Protein AF-A0AAP3E606-F1 (afdb_monomer_lite)

pLDDT: mean 85.24, std 17.4, range [31.27, 97.62]

Sequence (236 aa):
MCGGEGSRLEATVEKPLFEIGGRPMIDRVLNALATDTLETVYAAVSPNAPETRSHLERMVAETSDSSAHRCERPVIPDSPDTPGSPDLPDSLEIVDTPGSGYVTDLQSVLERPGVSTPLLTVTADLPLLESPVIERIVDRYRAVAAGNTVKNDSSGGPSVTVCVPTSVKRRLGFSVETVAHDQPHLAATGANVVGSEHRTMTHTSYDPRLASNVNRRTDARATERLRSALGVDGCE

InterPro domains:
  IPR025877 MobA-like NTP transferase [PF12804] (2-167)
  IPR029044 Nucleotide-diphospho-sugar transferases [G3DSA:3.90.550.10] (1-228)
  IPR029044 Nucleotide-diphospho-sugar transferases [SSF53448] (1-145)

Radius of gyration: 18.28 Å; chains: 1; bounding box: 57×35×43 Å

Foldseek 3Di:
DQAALLVAAVDPARQQQDDFPPGGLLLLVQLQVQDPVDDAAEAEHEPSHVVVVVVVVVLVVVVVVVVVDPPPDDDDPDDPDPPPRRPGHPHYHYDYAHNPDDVRRVVVVCPDPPDDPQDKFAYSQLSLRHNVVVVVQVVVQVVQLVVPPPPDDDSKGAKEFEWEFPVLLVVLQHDQDAADPVGNRIGGLRIITHMPDPHYDYDYDHDSSSSQGDSYPRSSVSSNVVCVVVCVPDPD

Structure (mmCIF, N/CA/C/O backbone):
data_AF-A0AAP3E606-F1
#
_entry.id   AF-A0AAP3E606-F1
#
loop_
_atom_site.group_PDB
_atom_site.id
_atom_site.type_symbol
_atom_site.label_atom_id
_atom_site.label_alt_id
_atom_site.label_comp_id
_atom_site.label_asym_id
_atom_site.label_entity_id
_atom_site.label_seq_id
_atom_site.pdbx_PDB_ins_code
_atom_site.Cartn_x
_atom_site.Cartn_y
_atom_site.Cartn_z
_atom_site.occupancy
_atom_site.B_iso_or_equiv
_atom_site.auth_seq_id
_atom_site.auth_comp_id
_atom_site.auth_asym_id
_atom_site.auth_atom_id
_atom_site.pdbx_PDB_model_num
ATOM 1 N N . MET A 1 1 ? 0.325 3.267 4.507 1.00 91.88 1 MET A N 1
ATOM 2 C CA . MET A 1 1 ? 0.582 4.722 4.377 1.00 91.88 1 MET A CA 1
ATOM 3 C C . MET A 1 1 ? -0.510 5.365 3.536 1.00 91.88 1 MET A C 1
ATOM 5 O O . MET A 1 1 ? -0.599 5.068 2.344 1.00 91.88 1 MET A O 1
ATOM 9 N N . CYS A 1 2 ? -1.333 6.222 4.140 1.00 90.50 2 CYS A N 1
ATOM 10 C CA . CYS A 1 2 ? -2.470 6.879 3.486 1.00 90.50 2 CYS A CA 1
ATOM 11 C C . CYS A 1 2 ? -2.527 8.407 3.700 1.00 90.50 2 CYS A C 1
ATOM 13 O O . CYS A 1 2 ? -3.486 9.030 3.278 1.00 90.50 2 CYS A O 1
ATOM 15 N N . GLY A 1 3 ? -1.499 9.032 4.286 1.00 79.62 3 GLY A N 1
ATOM 16 C CA . GLY A 1 3 ? -1.459 10.477 4.570 1.00 79.62 3 GLY A CA 1
ATOM 17 C C . GLY A 1 3 ? -0.802 11.381 3.512 1.00 79.62 3 GLY A C 1
ATOM 18 O O . GLY A 1 3 ? -0.272 12.428 3.869 1.00 79.62 3 GLY A O 1
ATOM 19 N N . GLY A 1 4 ? -0.725 10.985 2.239 1.00 80.56 4 GLY A N 1
ATOM 20 C CA . GLY A 1 4 ? -0.058 11.794 1.204 1.00 80.56 4 GLY A CA 1
ATOM 21 C C . GLY A 1 4 ? -0.992 12.800 0.517 1.00 80.56 4 GLY A C 1
ATOM 22 O O . GLY A 1 4 ? -2.129 12.454 0.226 1.00 80.56 4 GLY A O 1
ATOM 23 N N . GLU A 1 5 ? -0.489 13.989 0.155 1.00 73.69 5 GLU A N 1
ATOM 24 C CA . GLU A 1 5 ? -1.283 15.071 -0.475 1.00 73.69 5 GLU A CA 1
ATOM 25 C C . GLU A 1 5 ? -1.925 14.695 -1.824 1.00 73.69 5 GLU A C 1
ATOM 27 O O . GLU A 1 5 ? -2.961 15.230 -2.203 1.00 73.69 5 GLU A O 1
ATOM 32 N N . GLY A 1 6 ? -1.303 13.801 -2.602 1.00 75.56 6 GLY A N 1
ATOM 33 C CA . GLY A 1 6 ? -1.914 13.254 -3.821 1.00 75.56 6 GLY A CA 1
ATOM 34 C C . GLY A 1 6 ? -2.241 14.256 -4.943 1.00 75.56 6 GLY A C 1
ATOM 35 O O . GLY A 1 6 ? -2.986 13.912 -5.860 1.00 75.56 6 GLY A O 1
ATOM 36 N N . SER A 1 7 ? -1.653 15.456 -4.922 1.00 74.12 7 SER A N 1
ATOM 37 C CA . SER A 1 7 ? -2.012 16.610 -5.770 1.00 74.12 7 SER A CA 1
ATOM 38 C C . SER A 1 7 ? -2.018 16.369 -7.290 1.00 74.12 7 SER A C 1
ATOM 40 O O . SER A 1 7 ? -2.700 17.071 -8.031 1.00 74.12 7 SER A O 1
ATOM 42 N N . ARG A 1 8 ? -1.302 15.350 -7.779 1.00 80.56 8 ARG A N 1
ATOM 43 C CA . ARG A 1 8 ? -1.153 15.028 -9.215 1.00 80.56 8 ARG A CA 1
ATOM 44 C C . ARG A 1 8 ? -2.365 14.332 -9.845 1.00 80.56 8 ARG A C 1
ATOM 46 O O . ARG A 1 8 ? -2.416 14.206 -11.068 1.00 80.56 8 ARG A O 1
ATOM 53 N N . LEU A 1 9 ? -3.311 13.852 -9.037 1.00 81.81 9 LEU A N 1
ATOM 54 C CA . LEU A 1 9 ? -4.500 13.154 -9.530 1.00 81.81 9 LEU A CA 1
ATOM 55 C C . LEU A 1 9 ? -5.578 14.120 -10.052 1.00 81.81 9 LEU A C 1
ATOM 57 O O . LEU A 1 9 ? -6.466 13.692 -10.796 1.00 81.81 9 LEU A O 1
ATOM 61 N N . GLU A 1 10 ? -5.485 15.408 -9.691 1.00 83.12 10 GLU A N 1
ATOM 62 C CA . GLU A 1 10 ? -6.454 16.454 -10.056 1.00 83.12 10 GLU A CA 1
ATOM 63 C C . GLU A 1 10 ? -7.898 15.994 -9.768 1.00 83.12 10 GLU A C 1
ATOM 65 O O . GLU A 1 10 ? -8.795 16.035 -10.617 1.00 83.12 10 GLU A O 1
ATOM 70 N N . ALA A 1 11 ? -8.101 15.431 -8.577 1.00 82.88 11 ALA A N 1
ATOM 71 C CA . ALA A 1 11 ? -9.398 15.010 -8.066 1.00 82.88 11 ALA A CA 1
ATOM 72 C C . ALA A 1 11 ? -9.888 16.003 -7.007 1.00 82.88 11 ALA A C 1
ATOM 74 O O . ALA A 1 11 ? -9.091 16.687 -6.372 1.00 82.88 11 ALA A O 1
ATOM 75 N N . THR A 1 12 ? -11.206 16.079 -6.832 1.00 87.56 12 THR A N 1
ATOM 76 C CA . THR A 1 12 ? -11.848 16.889 -5.783 1.00 87.56 12 THR A CA 1
ATOM 77 C C . THR A 1 12 ? -11.854 16.196 -4.423 1.00 87.56 12 THR A C 1
ATOM 79 O O . THR A 1 12 ? -12.284 16.800 -3.452 1.00 87.56 12 THR A O 1
ATOM 82 N N . VAL A 1 13 ? -11.425 14.934 -4.381 1.00 91.31 13 VAL A N 1
ATOM 83 C CA . VAL A 1 13 ? -11.309 14.103 -3.181 1.00 91.31 13 VAL A CA 1
ATOM 84 C C . VAL A 1 13 ? -9.845 13.771 -2.941 1.00 91.31 13 VAL A C 1
ATOM 86 O O . VAL A 1 13 ? -9.040 13.750 -3.880 1.00 91.31 13 VAL A O 1
ATOM 89 N N . GLU A 1 14 ? -9.512 13.460 -1.695 1.00 94.31 14 GLU A N 1
ATOM 90 C CA . GLU A 1 14 ? -8.192 12.950 -1.341 1.00 94.31 14 GLU A CA 1
ATOM 91 C C . GLU A 1 14 ? -7.857 11.673 -2.121 1.00 94.31 14 GLU A C 1
ATOM 93 O O . GLU A 1 14 ? -8.706 10.815 -2.370 1.00 94.31 14 GLU A O 1
ATOM 98 N N . LYS A 1 15 ? -6.585 11.521 -2.503 1.00 93.88 15 LYS A N 1
ATOM 99 C CA . LYS A 1 15 ? -6.130 10.412 -3.352 1.00 93.88 15 LYS A CA 1
ATOM 100 C C . LYS A 1 15 ? -6.527 9.019 -2.826 1.00 93.88 15 LYS A C 1
ATOM 102 O O . LYS A 1 15 ? -7.000 8.239 -3.647 1.00 93.88 15 LYS A O 1
ATOM 107 N N . PRO A 1 16 ? -6.377 8.672 -1.530 1.00 95.00 16 PRO A N 1
ATOM 108 C CA . PRO A 1 16 ? -6.811 7.366 -1.018 1.00 95.00 16 PRO A CA 1
ATOM 109 C C . PRO A 1 16 ? -8.313 7.096 -1.201 1.00 95.00 16 PRO A C 1
ATOM 111 O O . PRO A 1 16 ? -8.709 5.942 -1.355 1.00 95.00 16 PRO A O 1
ATOM 114 N N . LEU A 1 17 ? -9.131 8.154 -1.219 1.00 96.19 17 LEU A N 1
ATOM 115 C CA . LEU A 1 17 ? -10.582 8.093 -1.390 1.00 96.19 17 LEU A CA 1
ATOM 116 C C . LEU A 1 17 ? -11.030 8.121 -2.853 1.00 96.19 17 LEU A C 1
ATOM 118 O O . LEU A 1 17 ? -12.212 7.947 -3.134 1.00 96.19 17 LEU A O 1
ATOM 122 N N . PHE A 1 18 ? -10.110 8.324 -3.800 1.00 96.00 18 PHE A N 1
ATOM 123 C CA . PHE A 1 18 ? -10.447 8.244 -5.215 1.00 96.00 18 PHE A CA 1
ATOM 124 C C . PHE A 1 18 ? -10.957 6.842 -5.557 1.00 96.00 18 PHE A C 1
ATOM 126 O O . PHE A 1 18 ? -10.391 5.838 -5.126 1.00 96.00 18 PHE A O 1
ATOM 133 N N . GLU A 1 19 ? -12.021 6.765 -6.346 1.00 95.38 19 GLU A N 1
ATOM 134 C CA . GLU A 1 19 ? -12.658 5.491 -6.644 1.00 95.38 19 GLU A CA 1
ATOM 135 C C . GLU A 1 19 ? -12.093 4.840 -7.904 1.00 95.38 19 GLU A C 1
ATOM 137 O O . GLU A 1 19 ? -11.857 5.483 -8.929 1.00 95.38 19 GLU A O 1
ATOM 142 N N . ILE A 1 20 ? -11.929 3.526 -7.825 1.00 94.75 20 ILE A N 1
ATOM 143 C CA . ILE A 1 20 ? -11.684 2.632 -8.956 1.00 94.75 20 ILE A CA 1
ATOM 144 C C . ILE A 1 20 ? -12.759 1.559 -8.866 1.00 94.75 20 ILE A C 1
ATOM 146 O O . ILE A 1 20 ? -12.941 1.006 -7.790 1.00 94.75 20 ILE A O 1
ATOM 150 N N . GLY A 1 21 ? -13.504 1.270 -9.928 1.00 91.62 21 GLY A N 1
ATOM 151 C CA . GLY A 1 21 ? -14.625 0.328 -9.886 1.00 91.62 21 GLY A CA 1
ATOM 152 C C . GLY A 1 21 ? -15.633 0.664 -8.780 1.00 91.62 21 GLY A C 1
ATOM 153 O O . GLY A 1 21 ? -16.000 -0.216 -8.007 1.00 91.62 21 GLY A O 1
ATOM 154 N N . GLY A 1 22 ? -15.965 1.949 -8.611 1.00 92.44 22 GLY A N 1
ATOM 155 C CA . GLY A 1 22 ? -16.989 2.424 -7.668 1.00 92.44 22 GLY A CA 1
ATOM 156 C C . GLY A 1 22 ? -16.695 2.223 -6.177 1.00 92.44 22 GLY A C 1
ATOM 157 O O . GLY A 1 22 ? -17.612 2.300 -5.371 1.00 92.44 22 GLY A O 1
ATOM 158 N N . ARG A 1 23 ? -15.447 1.935 -5.784 1.00 93.12 23 ARG A N 1
ATOM 159 C CA . ARG A 1 23 ? -15.062 1.898 -4.358 1.00 93.12 23 ARG A CA 1
ATOM 160 C C . ARG A 1 23 ? -13.729 2.638 -4.140 1.00 93.12 23 ARG A C 1
ATOM 162 O O . ARG A 1 23 ? -12.896 2.616 -5.057 1.00 93.12 23 ARG A O 1
ATOM 169 N N . PRO A 1 24 ? -13.505 3.273 -2.978 1.00 96.06 24 PRO A N 1
ATOM 170 C CA . PRO A 1 24 ? -12.241 3.927 -2.645 1.00 96.06 24 PRO A CA 1
ATOM 171 C C . PRO A 1 24 ? -11.015 3.015 -2.808 1.00 96.06 24 PRO A C 1
ATOM 173 O O . PRO A 1 24 ? -11.090 1.798 -2.608 1.00 96.06 24 PRO A O 1
ATOM 176 N N . MET A 1 25 ? -9.862 3.586 -3.172 1.00 96.31 25 MET A N 1
ATOM 177 C CA . MET A 1 25 ? -8.616 2.811 -3.260 1.00 96.31 25 MET A CA 1
ATOM 178 C C . MET A 1 25 ? -8.179 2.270 -1.898 1.00 96.31 25 MET A C 1
ATOM 180 O O . MET A 1 25 ? -7.730 1.126 -1.827 1.00 96.31 25 MET A O 1
ATOM 184 N N . ILE A 1 26 ? -8.332 3.060 -0.828 1.00 96.25 26 ILE A N 1
ATOM 185 C CA . ILE A 1 26 ? -7.971 2.636 0.529 1.00 96.25 26 ILE A CA 1
ATOM 186 C C . ILE A 1 26 ? -8.755 1.393 0.962 1.00 96.25 26 ILE A C 1
ATOM 188 O O . ILE A 1 26 ? -8.142 0.454 1.456 1.00 96.25 26 ILE A O 1
ATOM 192 N N . ASP A 1 27 ? -10.052 1.321 0.669 1.00 95.88 27 ASP A N 1
ATOM 193 C CA . ASP A 1 27 ? -10.900 0.164 0.981 1.00 95.88 27 ASP A CA 1
ATOM 194 C C . ASP A 1 27 ? -10.399 -1.103 0.291 1.00 95.88 27 ASP A C 1
ATOM 196 O O . ASP A 1 27 ? -10.364 -2.175 0.886 1.00 95.88 27 ASP A O 1
ATOM 200 N N . ARG A 1 28 ? -9.962 -0.993 -0.970 1.00 95.12 28 ARG A N 1
ATOM 201 C CA . ARG A 1 28 ? -9.388 -2.138 -1.695 1.00 95.12 28 ARG A CA 1
ATOM 202 C C . ARG A 1 28 ? -8.071 -2.593 -1.098 1.00 95.12 28 ARG A C 1
ATOM 204 O O . ARG A 1 28 ? -7.835 -3.791 -0.991 1.00 95.12 28 ARG A O 1
ATOM 211 N N . VAL A 1 29 ? -7.224 -1.644 -0.707 1.00 96.75 29 VAL A N 1
ATOM 212 C CA . VAL A 1 29 ? -5.958 -1.961 -0.047 1.00 96.75 29 VAL A CA 1
ATOM 213 C C . VAL A 1 29 ? -6.213 -2.615 1.311 1.00 96.75 29 VAL A C 1
ATOM 215 O O . VAL A 1 29 ? -5.542 -3.590 1.623 1.00 96.75 29 VAL A O 1
ATOM 218 N N . LEU A 1 30 ? -7.193 -2.147 2.089 1.00 96.12 30 LEU A N 1
ATOM 219 C CA . LEU A 1 30 ? -7.567 -2.772 3.361 1.00 96.12 30 LEU A CA 1
ATOM 220 C C . LEU A 1 30 ? -8.083 -4.201 3.168 1.00 96.12 30 LEU A C 1
ATOM 222 O O . LEU A 1 30 ? -7.606 -5.087 3.868 1.00 96.12 30 LEU A O 1
ATOM 226 N N . ASN A 1 31 ? -8.926 -4.450 2.160 1.00 94.38 31 ASN A N 1
ATOM 227 C CA . ASN A 1 31 ? -9.360 -5.811 1.815 1.00 94.38 31 ASN A CA 1
ATOM 228 C C . ASN A 1 31 ? -8.188 -6.736 1.502 1.00 94.38 31 ASN A C 1
ATOM 230 O O . ASN A 1 31 ? -8.156 -7.880 1.938 1.00 94.38 31 ASN A O 1
ATOM 234 N N . ALA A 1 32 ? -7.198 -6.244 0.757 1.00 95.06 32 ALA A N 1
ATOM 235 C CA . ALA A 1 32 ? -6.008 -7.025 0.441 1.00 95.06 32 ALA A CA 1
ATOM 236 C C . ALA A 1 32 ? -5.146 -7.340 1.674 1.00 95.06 32 ALA A C 1
ATOM 238 O O . ALA A 1 32 ? -4.344 -8.271 1.642 1.00 95.06 32 ALA A O 1
ATOM 239 N N . LEU A 1 33 ? -5.268 -6.535 2.731 1.00 96.00 33 LEU A N 1
ATOM 240 C CA . LEU A 1 33 ? -4.567 -6.710 4.000 1.00 96.00 33 LEU A CA 1
ATOM 241 C C . LEU A 1 33 ? -5.372 -7.548 5.005 1.00 96.00 33 LEU A C 1
ATOM 243 O O . LEU A 1 33 ? -4.811 -7.941 6.025 1.00 96.00 33 LEU A O 1
ATOM 247 N N . ALA A 1 34 ? -6.640 -7.863 4.724 1.00 93.44 34 ALA A N 1
ATOM 248 C CA . ALA A 1 34 ? -7.443 -8.804 5.499 1.00 93.44 34 ALA A CA 1
ATOM 249 C C . ALA A 1 34 ? -7.020 -10.250 5.175 1.00 93.44 34 ALA A C 1
ATOM 251 O O . ALA A 1 34 ? -7.643 -10.962 4.390 1.00 93.44 34 ALA A O 1
ATOM 252 N N . THR A 1 35 ? -5.879 -10.657 5.727 1.00 91.12 35 THR A N 1
ATOM 253 C CA . THR A 1 35 ? -5.310 -12.008 5.620 1.00 91.12 35 THR A CA 1
ATOM 254 C C . THR A 1 35 ? -4.794 -12.443 6.985 1.00 91.12 35 THR A C 1
ATOM 256 O O . THR A 1 35 ? -4.205 -11.641 7.708 1.00 91.12 35 THR A O 1
ATOM 259 N N . ASP A 1 36 ? -4.911 -13.736 7.285 1.00 89.50 36 ASP A N 1
ATOM 260 C CA . ASP A 1 36 ? -4.416 -14.360 8.524 1.00 89.50 36 ASP A CA 1
ATOM 261 C C . ASP A 1 36 ? -2.885 -14.260 8.689 1.00 89.50 36 ASP A C 1
ATOM 263 O O . ASP A 1 36 ? -2.319 -14.611 9.724 1.00 89.50 36 ASP A O 1
ATOM 267 N N . THR A 1 37 ? -2.179 -13.825 7.642 1.00 90.56 37 THR A N 1
ATOM 268 C CA . THR A 1 37 ? -0.722 -13.652 7.659 1.00 90.56 37 THR A CA 1
ATOM 269 C C . THR A 1 37 ? -0.283 -12.376 8.387 1.00 90.56 37 THR A C 1
ATOM 271 O O . THR A 1 37 ? 0.887 -12.274 8.768 1.00 90.56 37 THR A O 1
ATOM 274 N N . LEU A 1 38 ? -1.177 -11.397 8.550 1.00 92.88 38 LEU A N 1
ATOM 275 C CA . LEU A 1 38 ? -0.881 -10.112 9.181 1.00 92.88 38 LEU A CA 1
ATOM 276 C C . LEU A 1 38 ? -1.516 -10.042 10.573 1.00 92.88 38 LEU A C 1
ATOM 278 O O . LEU A 1 38 ? -2.672 -10.398 10.748 1.00 92.88 38 LEU A O 1
ATOM 282 N N . GLU A 1 39 ? -0.755 -9.559 11.556 1.00 91.44 39 GLU A N 1
ATOM 283 C CA . GLU A 1 39 ? -1.217 -9.472 12.949 1.00 91.44 39 GLU A CA 1
ATOM 284 C C . GLU A 1 39 ? -2.024 -8.192 13.204 1.00 91.44 39 GLU A C 1
ATOM 286 O O . GLU A 1 39 ? -3.193 -8.245 13.574 1.00 91.44 39 GLU A O 1
ATOM 291 N N . THR A 1 40 ? -1.402 -7.032 12.972 1.00 94.31 40 THR A N 1
ATOM 292 C CA . THR A 1 40 ? -2.021 -5.712 13.146 1.00 94.31 40 THR A CA 1
ATOM 293 C C . THR A 1 40 ? -1.740 -4.848 11.927 1.00 94.31 40 THR A C 1
ATOM 295 O O . THR A 1 40 ? -0.598 -4.732 11.474 1.00 94.31 40 THR A O 1
ATOM 298 N N . VAL A 1 41 ? -2.782 -4.201 11.407 1.00 96.44 41 VAL A N 1
ATOM 299 C CA . VAL A 1 41 ? -2.684 -3.241 10.309 1.00 96.44 41 VAL A CA 1
ATOM 300 C C . VAL A 1 41 ? -2.744 -1.825 10.865 1.00 96.44 41 VAL A C 1
ATOM 302 O O . VAL A 1 41 ? -3.717 -1.427 11.497 1.00 96.44 41 VAL A O 1
ATOM 305 N N . TYR A 1 42 ? -1.713 -1.032 10.571 1.00 96.88 42 TYR A N 1
ATOM 306 C CA . TYR A 1 42 ? -1.645 0.376 10.957 1.00 96.88 42 TYR A CA 1
ATOM 307 C C . TYR A 1 42 ? -1.975 1.288 9.768 1.00 96.88 42 TYR A C 1
ATOM 309 O O . TYR A 1 42 ? -1.195 1.422 8.815 1.00 96.88 42 TYR A O 1
ATOM 317 N N . ALA A 1 43 ? -3.120 1.967 9.826 1.00 96.94 43 ALA A N 1
ATOM 318 C CA . ALA A 1 43 ? -3.501 2.998 8.870 1.00 96.94 43 ALA A CA 1
ATOM 319 C C . ALA A 1 43 ? -2.861 4.344 9.251 1.00 96.94 43 ALA A C 1
ATOM 321 O O . ALA A 1 43 ? -3.400 5.125 10.032 1.00 96.94 43 ALA A O 1
ATOM 322 N N . ALA A 1 44 ? -1.677 4.598 8.692 1.00 96.56 44 ALA A N 1
ATOM 323 C CA . ALA A 1 44 ? -0.917 5.830 8.896 1.00 96.56 44 ALA A CA 1
ATOM 324 C C . ALA A 1 44 ? -1.494 7.020 8.103 1.00 96.56 44 ALA A C 1
ATOM 326 O O . ALA A 1 44 ? -1.258 7.133 6.889 1.00 96.56 44 ALA A O 1
ATOM 327 N N . VAL A 1 45 ? -2.232 7.888 8.798 1.00 96.69 45 VAL A N 1
ATOM 328 C CA . VAL A 1 45 ? -2.853 9.127 8.297 1.00 96.69 45 VAL A CA 1
ATOM 329 C C . VAL A 1 45 ? -2.041 10.356 8.710 1.00 96.69 45 VAL A C 1
ATOM 331 O O . VAL A 1 45 ? -1.259 10.303 9.651 1.00 96.69 45 VAL A O 1
ATOM 334 N N . SER A 1 46 ? -2.237 11.479 8.021 1.00 95.19 46 SER A N 1
ATOM 335 C CA . SER A 1 46 ? -1.560 12.742 8.335 1.00 95.19 46 SER A CA 1
ATOM 336 C C . SER A 1 46 ? -2.527 13.928 8.215 1.00 95.19 46 SER A C 1
ATOM 338 O O . SER A 1 46 ? -3.608 13.770 7.637 1.00 95.19 46 SER A O 1
ATOM 340 N N . PRO A 1 47 ? -2.141 15.136 8.674 1.00 93.69 47 PRO A N 1
ATOM 341 C CA . PRO A 1 47 ? -2.925 16.357 8.470 1.00 93.69 47 PRO A CA 1
ATOM 342 C C . PRO A 1 47 ? -3.220 16.696 7.001 1.00 93.69 47 PRO A C 1
ATOM 344 O O . PRO A 1 47 ? -4.106 17.503 6.737 1.00 93.69 47 PRO A O 1
ATOM 347 N N . ASN A 1 48 ? -2.504 16.086 6.050 1.00 91.62 48 ASN A N 1
ATOM 348 C CA . ASN A 1 48 ? -2.720 16.279 4.616 1.00 91.62 48 ASN A CA 1
ATOM 349 C C . ASN A 1 48 ? -3.889 15.448 4.060 1.00 91.62 48 ASN A C 1
ATOM 351 O O . ASN A 1 48 ? -4.241 15.626 2.896 1.00 91.62 48 ASN A O 1
ATOM 355 N N . ALA A 1 49 ? -4.441 14.518 4.850 1.00 91.50 49 ALA A N 1
ATOM 356 C CA . ALA A 1 49 ? -5.533 13.633 4.444 1.00 91.50 49 ALA A CA 1
ATOM 357 C C . ALA A 1 49 ? -6.621 13.469 5.541 1.00 91.50 49 ALA A C 1
ATOM 359 O O . ALA A 1 49 ? -6.854 12.350 6.025 1.00 91.50 49 ALA A O 1
ATOM 360 N N . PRO A 1 50 ? -7.245 14.568 6.020 1.00 94.44 50 PRO A N 1
ATOM 361 C CA . PRO A 1 50 ? -8.274 14.519 7.061 1.00 94.44 50 PRO A CA 1
ATOM 362 C C . PRO A 1 50 ? -9.534 13.729 6.671 1.00 94.44 50 PRO A C 1
ATOM 364 O O . PRO A 1 50 ? -10.103 13.051 7.526 1.00 94.44 50 PRO A O 1
ATOM 367 N N . GLU A 1 51 ? -9.974 13.767 5.411 1.00 96.00 51 GLU A N 1
ATOM 368 C CA . GLU A 1 51 ? -11.162 13.025 4.965 1.00 96.00 51 GLU A CA 1
ATOM 369 C C . GLU A 1 51 ? -10.904 11.516 4.994 1.00 96.00 51 GLU A C 1
ATOM 371 O O . GLU A 1 51 ? -11.777 10.741 5.390 1.00 96.00 51 GLU A O 1
ATOM 376 N N . THR A 1 52 ? -9.687 11.091 4.642 1.00 95.88 52 THR A N 1
ATOM 377 C CA . THR A 1 52 ? -9.247 9.695 4.730 1.00 95.88 52 THR A CA 1
ATOM 378 C C . THR A 1 52 ? -9.286 9.210 6.176 1.00 95.88 52 THR A C 1
ATOM 380 O O . THR A 1 52 ? -9.765 8.107 6.436 1.00 95.88 52 THR A O 1
ATOM 383 N N . ARG A 1 53 ? -8.855 10.038 7.138 1.00 96.44 53 ARG A N 1
ATOM 384 C CA . ARG A 1 53 ? -9.002 9.737 8.571 1.00 96.44 53 ARG A CA 1
ATOM 385 C C . ARG A 1 53 ? -10.468 9.539 8.947 1.00 96.44 53 ARG A C 1
ATOM 387 O O . ARG A 1 53 ? -10.809 8.492 9.491 1.00 96.44 53 ARG A O 1
ATOM 394 N N . SER A 1 54 ? -11.332 10.508 8.642 1.00 96.69 54 SER A N 1
ATOM 395 C CA . SER A 1 54 ? -12.754 10.416 8.991 1.00 96.69 54 SER A CA 1
ATOM 396 C C . SER A 1 54 ? -13.437 9.223 8.321 1.00 96.69 54 SER A C 1
ATOM 398 O O . SER A 1 54 ? -14.350 8.629 8.891 1.00 96.69 54 SER A O 1
ATOM 400 N N . HIS A 1 55 ? -13.001 8.846 7.118 1.00 95.88 55 HIS A N 1
ATOM 401 C CA . HIS A 1 55 ? -13.472 7.644 6.448 1.00 95.88 55 HIS A CA 1
ATOM 402 C C . HIS A 1 55 ? -13.113 6.379 7.240 1.00 95.88 55 HIS A C 1
ATOM 404 O O . HIS A 1 55 ? -14.009 5.607 7.569 1.00 95.88 55 HIS A O 1
ATOM 410 N N . LEU A 1 56 ? -11.840 6.210 7.608 1.00 95.69 56 LEU A N 1
ATOM 411 C CA . LEU A 1 56 ? -11.365 5.060 8.385 1.00 95.69 56 LEU A CA 1
ATOM 412 C C . LEU A 1 56 ? -12.039 4.965 9.763 1.00 95.69 56 LEU A C 1
ATOM 414 O O . LEU A 1 56 ? -12.441 3.881 10.179 1.00 95.69 56 LEU A O 1
ATOM 418 N N . GLU A 1 57 ? -12.210 6.092 10.459 1.00 95.31 57 GLU A N 1
ATOM 419 C CA . GLU A 1 57 ? -12.870 6.142 11.772 1.00 95.31 57 GLU A CA 1
ATOM 420 C C . GLU A 1 57 ? -14.321 5.643 11.700 1.00 95.31 57 GLU A C 1
ATOM 422 O O . GLU A 1 57 ? -14.754 4.877 12.564 1.00 95.31 57 GLU A O 1
ATOM 427 N N . ARG A 1 58 ? -15.062 6.006 10.642 1.00 93.62 58 ARG A N 1
ATOM 428 C CA . ARG A 1 58 ? -16.419 5.483 10.417 1.00 93.62 58 ARG A CA 1
ATOM 429 C C . ARG A 1 58 ? -16.422 3.976 10.171 1.00 93.62 58 ARG A C 1
ATOM 431 O O . ARG A 1 58 ? -17.237 3.285 10.771 1.00 93.62 58 ARG A O 1
ATOM 438 N N . MET A 1 59 ? -15.505 3.459 9.350 1.00 90.12 59 MET A N 1
ATOM 439 C CA . MET A 1 59 ? -15.423 2.017 9.064 1.00 90.12 59 MET A CA 1
ATOM 440 C C . MET A 1 59 ? -15.180 1.187 10.334 1.00 90.12 59 MET A C 1
ATOM 442 O O . MET A 1 59 ? -15.816 0.152 10.545 1.00 90.12 59 MET A O 1
ATOM 446 N N . VAL A 1 60 ? -14.275 1.653 11.202 1.00 89.88 60 VAL A N 1
ATOM 447 C CA . VAL A 1 60 ? -13.960 0.985 12.475 1.00 89.88 60 VAL A CA 1
ATOM 448 C C . VAL A 1 60 ? -15.164 1.014 13.425 1.00 89.88 60 VAL A C 1
ATOM 450 O O . VAL A 1 60 ? -15.472 0.005 14.066 1.00 89.88 60 VAL A O 1
ATOM 453 N N . ALA A 1 61 ? -15.888 2.137 13.483 1.00 87.81 61 ALA A N 1
ATOM 454 C CA . ALA A 1 61 ? -17.106 2.255 14.285 1.00 87.81 61 ALA A CA 1
ATOM 455 C C . ALA A 1 61 ? -18.220 1.310 13.791 1.00 87.81 61 ALA A C 1
ATOM 457 O O . ALA A 1 61 ? -18.789 0.558 14.581 1.00 87.81 61 ALA A O 1
ATOM 458 N N . GLU A 1 62 ? -18.472 1.273 12.479 1.00 83.12 62 GLU A N 1
ATOM 459 C CA . GLU A 1 62 ? -19.497 0.421 11.853 1.00 83.12 62 GLU A CA 1
ATOM 460 C C . GLU A 1 62 ? -19.229 -1.084 12.066 1.00 83.12 62 GLU A C 1
ATOM 462 O O . GLU A 1 62 ? -20.160 -1.878 12.232 1.00 83.12 62 GLU A O 1
ATOM 467 N N . THR A 1 63 ? -17.957 -1.485 12.117 1.00 75.31 63 THR A N 1
ATOM 468 C CA . THR A 1 63 ? -17.547 -2.882 12.354 1.00 75.31 63 THR A CA 1
ATOM 469 C C . THR A 1 63 ? -17.729 -3.290 13.816 1.00 75.31 63 THR A C 1
ATOM 471 O O . THR A 1 63 ? -18.180 -4.401 14.108 1.00 75.31 63 THR A O 1
ATOM 474 N N . SER A 1 64 ? -17.454 -2.363 14.738 1.00 68.75 64 SER A N 1
ATOM 475 C CA . SER A 1 64 ? -17.654 -2.569 16.176 1.00 68.75 64 SER A CA 1
ATOM 476 C C . SER A 1 64 ? -19.137 -2.781 16.508 1.00 68.75 64 SER A C 1
ATOM 478 O O . SER A 1 64 ? -19.471 -3.707 17.250 1.00 68.75 64 SER A O 1
ATOM 480 N N . ASP A 1 65 ? -20.030 -2.013 15.873 1.00 59.91 65 ASP A N 1
ATOM 481 C CA . ASP A 1 65 ? -21.485 -2.144 16.033 1.00 59.91 65 ASP A CA 1
ATOM 482 C C . ASP A 1 65 ? -22.055 -3.398 15.338 1.00 59.91 65 ASP A C 1
ATOM 484 O O . ASP A 1 65 ? -22.979 -4.040 15.847 1.00 59.91 65 ASP A O 1
ATOM 488 N N . SER A 1 66 ? -21.472 -3.818 14.210 1.00 54.62 66 SER A N 1
ATOM 489 C CA . SER A 1 66 ? -21.907 -5.012 13.462 1.00 54.62 66 SER A CA 1
ATOM 490 C C . SER A 1 66 ? -21.596 -6.333 14.182 1.00 54.62 66 SER A C 1
ATOM 492 O O . SER A 1 66 ? -22.285 -7.333 13.964 1.00 54.62 66 SER A O 1
ATOM 494 N N . SER A 1 67 ? -20.622 -6.350 15.100 1.00 51.16 67 SER A N 1
ATOM 495 C CA . SER A 1 67 ? -20.351 -7.511 15.966 1.00 51.16 67 SER A CA 1
ATOM 496 C C . SER A 1 67 ? -21.479 -7.791 16.979 1.00 51.16 67 SER A C 1
ATOM 498 O O . SER A 1 67 ? -21.654 -8.934 17.406 1.00 51.16 67 SER A O 1
ATOM 500 N N . ALA A 1 68 ? -22.299 -6.779 17.305 1.00 46.00 68 ALA A N 1
ATOM 501 C CA . ALA A 1 68 ? -23.428 -6.878 18.234 1.00 46.00 68 ALA A CA 1
ATOM 502 C C . ALA A 1 68 ? -24.769 -7.227 17.553 1.00 46.00 68 ALA A C 1
ATOM 504 O O . ALA A 1 68 ? -25.750 -7.527 18.238 1.00 46.00 68 ALA A O 1
ATOM 505 N N . HIS A 1 69 ? -24.831 -7.212 16.217 1.00 40.34 69 HIS A N 1
ATOM 506 C CA . HIS A 1 69 ? -26.018 -7.566 15.432 1.00 40.34 69 HIS A CA 1
ATOM 507 C C . HIS A 1 69 ? -25.626 -8.335 14.162 1.00 40.34 69 HIS A C 1
ATOM 509 O O . HIS A 1 69 ? -25.878 -7.907 13.038 1.00 40.34 69 HIS A O 1
ATOM 515 N N . ARG A 1 70 ? -25.105 -9.558 14.327 1.00 40.59 70 ARG A N 1
ATOM 516 C CA . ARG A 1 70 ? -25.178 -10.575 13.264 1.00 40.59 70 ARG A CA 1
ATOM 517 C C . ARG A 1 70 ? -26.624 -11.088 13.150 1.00 40.59 70 ARG A C 1
ATOM 519 O O . ARG A 1 70 ? -26.898 -12.258 13.383 1.00 40.59 70 ARG A O 1
ATOM 526 N N . CYS A 1 71 ? -27.565 -10.194 12.852 1.00 33.59 71 CYS A N 1
ATOM 527 C CA . CYS A 1 71 ? -28.829 -10.580 12.240 1.00 33.59 71 CYS A CA 1
ATOM 528 C C . CYS A 1 71 ? -28.576 -10.620 10.738 1.00 33.59 71 CYS A C 1
ATOM 530 O O . CYS A 1 71 ? -28.172 -9.624 10.142 1.00 33.59 71 CYS A O 1
ATOM 532 N N . GLU A 1 72 ? -28.762 -11.801 10.163 1.00 40.81 72 GLU A N 1
ATOM 533 C CA . GLU A 1 72 ? -28.678 -12.087 8.737 1.00 40.81 72 GLU A CA 1
ATOM 534 C C . GLU A 1 72 ? -29.394 -10.981 7.945 1.00 40.81 72 GLU A C 1
ATOM 536 O O . GLU A 1 72 ? -30.620 -10.854 7.990 1.00 40.81 72 GLU A O 1
ATOM 541 N N . ARG A 1 73 ? -28.633 -10.121 7.255 1.00 39.81 73 ARG A N 1
ATOM 542 C CA . ARG A 1 73 ? -29.233 -9.146 6.341 1.00 39.81 73 ARG A CA 1
ATOM 543 C C . ARG A 1 73 ? -29.860 -9.936 5.187 1.00 39.81 73 ARG A C 1
ATOM 545 O O . ARG A 1 73 ? -29.158 -10.757 4.596 1.00 39.81 73 ARG A O 1
ATOM 552 N N . PRO A 1 74 ? -31.138 -9.708 4.832 1.00 35.59 74 PRO A N 1
ATOM 553 C CA . PRO A 1 74 ? -31.733 -10.361 3.678 1.00 35.59 74 PRO A CA 1
ATOM 554 C C . PRO A 1 74 ? -30.971 -9.921 2.430 1.00 35.59 74 PRO A C 1
ATOM 556 O O . PRO A 1 74 ? -30.855 -8.723 2.161 1.00 35.59 74 PRO A O 1
ATOM 559 N N . VAL A 1 75 ? -30.448 -10.884 1.675 1.00 40.66 75 VAL A N 1
ATOM 560 C CA . VAL A 1 75 ? -29.952 -10.642 0.319 1.00 40.66 75 VAL A CA 1
ATOM 561 C C . VAL A 1 75 ? -31.167 -10.238 -0.512 1.00 40.66 75 VAL A C 1
ATOM 563 O O . VAL A 1 75 ? -32.037 -11.067 -0.772 1.00 40.66 75 VAL A O 1
ATOM 566 N N . ILE A 1 76 ? -31.273 -8.957 -0.865 1.00 40.47 76 ILE A N 1
ATOM 567 C CA . ILE A 1 76 ? -32.258 -8.486 -1.840 1.00 40.47 76 ILE A CA 1
ATOM 568 C C . ILE A 1 76 ? -31.632 -8.731 -3.218 1.00 40.47 76 ILE A C 1
ATOM 570 O O . ILE A 1 76 ? -30.640 -8.070 -3.535 1.00 40.47 76 ILE A O 1
ATOM 574 N N . PRO A 1 77 ? -32.144 -9.678 -4.023 1.00 37.41 77 PRO A N 1
ATOM 575 C CA . PRO A 1 77 ? -31.688 -9.833 -5.394 1.00 37.41 77 PRO A CA 1
ATOM 576 C C . PRO A 1 77 ? -32.218 -8.637 -6.202 1.00 37.41 77 PRO A C 1
ATOM 578 O O . PRO A 1 77 ? -33.356 -8.219 -5.998 1.00 37.41 77 PRO A O 1
ATOM 581 N N . ASP A 1 78 ? -31.389 -8.084 -7.087 1.00 36.81 78 ASP A N 1
ATOM 582 C CA . ASP A 1 78 ? -31.696 -7.002 -8.046 1.00 36.81 78 ASP A CA 1
ATOM 583 C C . ASP A 1 78 ? -31.467 -5.535 -7.614 1.00 36.81 78 ASP A C 1
ATOM 585 O O . ASP A 1 78 ? -32.110 -4.624 -8.136 1.00 36.81 78 ASP A O 1
ATOM 589 N N . SER A 1 79 ? -30.488 -5.241 -6.747 1.00 35.78 79 SER A N 1
ATOM 590 C CA . SER A 1 79 ? -29.862 -3.899 -6.731 1.00 35.78 79 SER A CA 1
ATOM 591 C C . SER A 1 79 ? -28.529 -3.931 -7.476 1.00 35.78 79 SER A C 1
ATOM 593 O O . SER A 1 79 ? -27.722 -4.808 -7.177 1.00 35.78 79 SER A O 1
ATOM 595 N N . PRO A 1 80 ? -28.277 -3.011 -8.429 1.00 39.06 80 PRO A N 1
ATOM 596 C CA . PRO A 1 80 ? -27.030 -3.005 -9.179 1.00 39.06 80 PRO A CA 1
ATOM 597 C C . PRO A 1 80 ? -25.876 -2.738 -8.213 1.00 39.06 80 PRO A C 1
ATOM 599 O O . PRO A 1 80 ? -25.856 -1.688 -7.574 1.00 39.06 80 PRO A O 1
ATOM 602 N N . ASP A 1 81 ? -24.992 -3.728 -8.072 1.00 40.41 81 ASP A N 1
ATOM 603 C CA . ASP A 1 81 ? -23.654 -3.677 -7.480 1.00 40.41 81 ASP A CA 1
ATOM 604 C C . ASP A 1 81 ? -23.421 -2.504 -6.525 1.00 40.41 81 ASP A C 1
ATOM 606 O O . ASP A 1 81 ? -22.668 -1.573 -6.812 1.00 40.41 81 ASP A O 1
ATOM 610 N N . THR A 1 82 ? -24.050 -2.548 -5.346 1.00 43.81 82 THR A N 1
ATOM 611 C CA . THR A 1 82 ? -23.423 -1.864 -4.212 1.00 43.81 82 THR A CA 1
ATOM 612 C C . THR A 1 82 ? -22.173 -2.679 -3.924 1.00 43.81 82 THR A C 1
ATOM 614 O O . THR A 1 82 ? -22.328 -3.865 -3.611 1.00 43.81 82 THR A O 1
ATOM 617 N N . PRO A 1 83 ? -20.953 -2.123 -4.047 1.00 52.44 83 PRO A N 1
ATOM 618 C CA . PRO A 1 83 ? -19.772 -2.851 -3.621 1.00 52.44 83 PRO A CA 1
ATOM 619 C C . PRO A 1 83 ? -20.042 -3.310 -2.191 1.00 52.44 83 PRO A C 1
ATOM 621 O O . PRO A 1 83 ? -20.430 -2.487 -1.357 1.00 52.44 83 PRO A O 1
ATOM 624 N N . GLY A 1 84 ? -19.921 -4.613 -1.918 1.00 57.53 84 GLY A N 1
ATOM 625 C CA . GLY A 1 84 ? -20.075 -5.123 -0.555 1.00 57.53 84 GLY A CA 1
ATOM 626 C C . GLY A 1 84 ? -19.217 -4.299 0.409 1.00 57.53 84 GLY A C 1
ATOM 627 O O . GLY A 1 84 ? -18.251 -3.654 -0.009 1.00 57.53 84 GLY A O 1
ATOM 628 N N . SER A 1 85 ? -19.547 -4.271 1.697 1.00 62.47 85 SER A N 1
ATOM 629 C CA . SER A 1 85 ? -18.652 -3.643 2.675 1.00 62.47 85 SER A CA 1
ATOM 630 C C . SER A 1 85 ? -17.242 -4.252 2.548 1.00 62.47 85 SER A C 1
ATOM 632 O O . SER A 1 85 ? -17.127 -5.437 2.233 1.00 62.47 85 SER A O 1
ATOM 634 N N . PRO A 1 86 ? -16.166 -3.456 2.656 1.00 67.31 86 PRO A N 1
ATOM 635 C CA . PRO A 1 86 ? -14.809 -3.991 2.643 1.00 67.31 86 PRO A CA 1
ATOM 636 C C . PRO A 1 86 ? -14.604 -4.993 3.782 1.00 67.31 86 PRO A C 1
ATOM 638 O O . PRO A 1 86 ? -15.047 -4.745 4.903 1.00 67.31 86 PRO A O 1
ATOM 641 N N . ASP A 1 87 ? -13.938 -6.105 3.478 1.00 78.19 87 ASP A N 1
ATOM 642 C CA . ASP A 1 87 ? -13.405 -7.013 4.486 1.00 78.19 87 ASP A CA 1
ATOM 643 C C . ASP A 1 87 ? -12.239 -6.291 5.163 1.00 78.19 87 ASP A C 1
ATOM 645 O O . ASP A 1 87 ? -11.175 -6.088 4.578 1.00 78.19 87 ASP A O 1
ATOM 649 N N . LEU A 1 88 ? -12.460 -5.816 6.384 1.00 84.12 88 LEU A N 1
ATOM 650 C CA . LEU A 1 88 ? -11.410 -5.169 7.158 1.00 84.12 88 LEU A CA 1
ATOM 651 C C . LEU A 1 88 ? -10.478 -6.216 7.780 1.00 84.12 88 LEU A C 1
ATOM 653 O O . LEU A 1 88 ? -10.932 -7.310 8.115 1.00 84.12 88 LEU A O 1
ATOM 657 N N . PRO A 1 89 ? -9.191 -5.884 7.981 1.00 86.94 89 PRO A N 1
ATOM 658 C CA . PRO A 1 89 ? -8.311 -6.729 8.775 1.00 86.94 89 PRO A CA 1
ATOM 659 C C . PRO A 1 89 ? -8.829 -6.834 10.214 1.00 86.94 89 PRO A C 1
ATOM 661 O O . PRO A 1 89 ? -9.377 -5.868 10.749 1.00 86.94 89 PRO A O 1
ATOM 664 N N . ASP A 1 90 ? -8.594 -7.984 10.851 1.00 85.88 90 ASP A N 1
ATOM 665 C CA . ASP A 1 90 ? -9.066 -8.288 12.212 1.00 85.88 90 ASP A CA 1
ATOM 666 C C . ASP A 1 90 ? -8.640 -7.239 13.251 1.00 85.88 90 ASP A C 1
ATOM 668 O O . ASP A 1 90 ? -9.362 -6.964 14.211 1.00 85.88 90 ASP A O 1
ATOM 672 N N . SER A 1 91 ? -7.467 -6.634 13.049 1.00 91.56 91 SER A N 1
ATOM 673 C CA . SER A 1 91 ? -6.927 -5.558 13.875 1.00 91.56 91 SER A CA 1
ATOM 674 C C . SER A 1 91 ? -6.496 -4.388 12.991 1.00 91.56 91 SER A C 1
ATOM 676 O O . SER A 1 91 ? -5.485 -4.461 12.285 1.00 91.56 91 SER A O 1
ATOM 678 N N . LEU A 1 92 ? -7.276 -3.302 13.023 1.00 94.50 92 LEU A N 1
ATOM 679 C CA . LEU A 1 92 ? -7.001 -2.050 12.318 1.00 94.50 92 LEU A CA 1
ATOM 680 C C . LEU A 1 92 ? -6.812 -0.903 13.315 1.00 94.50 92 LEU A C 1
ATOM 682 O O . LEU A 1 92 ? -7.754 -0.492 13.990 1.00 94.50 92 LEU A O 1
ATOM 686 N N . GLU A 1 93 ? -5.613 -0.329 13.346 1.00 95.31 93 GLU A N 1
ATOM 687 C CA . GLU A 1 93 ? -5.286 0.833 14.171 1.00 95.31 93 GLU A CA 1
ATOM 688 C C . GLU A 1 93 ? -4.988 2.059 13.303 1.00 95.31 93 GLU A C 1
ATOM 690 O O . GLU A 1 93 ? -4.128 2.034 12.422 1.00 95.31 93 GLU A O 1
ATOM 695 N N . ILE A 1 94 ? -5.671 3.171 13.570 1.00 96.38 94 ILE A N 1
ATOM 696 C CA . ILE A 1 94 ? -5.408 4.447 12.896 1.00 96.38 94 ILE A CA 1
ATOM 697 C C . ILE A 1 94 ? -4.308 5.181 13.665 1.00 96.38 94 ILE A C 1
ATOM 699 O O . ILE A 1 94 ? -4.439 5.425 14.865 1.00 96.38 94 ILE A O 1
ATOM 703 N N . VAL A 1 95 ? -3.226 5.555 12.977 1.00 96.50 95 VAL A N 1
ATOM 704 C CA . VAL A 1 95 ? -2.076 6.236 13.590 1.00 96.50 95 VAL A CA 1
ATOM 705 C C . VAL A 1 95 ? -1.756 7.543 12.876 1.00 96.50 95 VAL A C 1
ATOM 707 O O . VAL A 1 95 ? -1.765 7.611 11.649 1.00 96.50 95 VAL A O 1
ATOM 710 N N . ASP A 1 96 ? -1.448 8.578 13.653 1.00 96.19 96 ASP A N 1
ATOM 711 C CA . ASP A 1 96 ? -0.987 9.867 13.139 1.00 96.19 96 ASP A CA 1
ATOM 712 C C . ASP A 1 96 ? 0.485 9.833 12.739 1.00 96.19 96 ASP A C 1
ATOM 714 O O . ASP A 1 96 ? 1.335 9.361 13.500 1.00 96.19 96 ASP A O 1
ATOM 718 N N . THR A 1 97 ? 0.781 10.421 11.583 1.00 96.38 97 THR A N 1
ATOM 719 C CA . THR A 1 97 ? 2.134 10.735 11.126 1.00 96.38 97 THR A CA 1
ATOM 720 C C . THR A 1 97 ? 2.256 12.219 10.754 1.00 96.38 97 THR A C 1
ATOM 722 O O . THR A 1 97 ? 1.249 12.874 10.466 1.00 96.38 97 THR A O 1
ATOM 725 N N . PRO A 1 98 ? 3.478 12.787 10.738 1.00 93.62 98 PRO A N 1
ATOM 726 C CA . PRO A 1 98 ? 3.684 14.203 10.422 1.00 93.62 98 PRO A CA 1
ATOM 727 C C . PRO A 1 98 ? 3.229 14.638 9.019 1.00 93.62 98 PRO A C 1
ATOM 729 O O . PRO A 1 98 ? 2.935 15.813 8.815 1.00 93.62 98 PRO A O 1
ATOM 732 N N . GLY A 1 99 ? 3.215 13.731 8.040 1.00 90.19 99 GLY A N 1
ATOM 733 C CA . GLY A 1 99 ? 2.881 14.023 6.643 1.00 90.19 99 GLY A CA 1
ATOM 734 C C . GLY A 1 99 ? 4.004 14.713 5.863 1.00 90.19 99 GLY A C 1
ATOM 735 O O . GLY A 1 99 ? 3.768 15.224 4.771 1.00 90.19 99 GLY A O 1
ATOM 736 N N . SER A 1 100 ? 5.230 14.747 6.397 1.00 88.50 100 SER A N 1
ATOM 737 C CA . SER A 1 100 ? 6.382 15.436 5.787 1.00 88.50 100 SER A CA 1
ATOM 738 C C . SER A 1 100 ? 7.150 14.583 4.768 1.00 88.50 100 SER A C 1
ATOM 740 O O . SER A 1 100 ? 8.140 15.038 4.192 1.00 88.50 100 SER A O 1
ATOM 742 N N . GLY A 1 101 ? 6.693 13.353 4.521 1.00 87.62 101 GLY A N 1
ATOM 743 C CA . GLY A 1 101 ? 7.233 12.453 3.510 1.00 87.62 101 GLY A CA 1
ATOM 744 C C . GLY A 1 101 ? 7.286 11.003 3.982 1.00 87.62 101 GLY A C 1
ATOM 745 O O . GLY A 1 101 ? 7.326 10.719 5.175 1.00 87.62 101 GLY A O 1
ATOM 746 N N . TYR A 1 102 ? 7.354 10.075 3.021 1.00 87.69 102 TYR A N 1
ATOM 747 C CA . TYR A 1 102 ? 7.281 8.630 3.280 1.00 87.69 102 TYR A CA 1
ATOM 748 C C . TYR A 1 102 ? 8.281 8.139 4.338 1.00 87.69 102 TYR A C 1
ATOM 750 O O . TYR A 1 102 ? 7.909 7.367 5.214 1.00 87.69 102 TYR A O 1
ATOM 758 N N . VAL A 1 103 ? 9.544 8.573 4.256 1.00 90.25 103 VAL A N 1
ATOM 759 C CA . VAL A 1 103 ? 10.603 8.113 5.172 1.00 90.25 103 VAL A CA 1
ATOM 760 C C . VAL A 1 103 ? 10.341 8.598 6.594 1.00 90.25 103 VAL A C 1
ATOM 762 O O . VAL A 1 103 ? 10.370 7.789 7.517 1.00 90.25 103 VAL A O 1
ATOM 765 N N . THR A 1 104 ? 10.042 9.887 6.763 1.00 92.62 104 THR A N 1
ATOM 766 C CA . THR A 1 104 ? 9.749 10.480 8.073 1.00 92.62 104 THR A CA 1
ATOM 767 C C . THR A 1 104 ? 8.508 9.853 8.698 1.00 92.62 104 THR A C 1
ATOM 769 O O . THR A 1 104 ? 8.516 9.500 9.874 1.00 92.62 104 THR A O 1
ATOM 772 N N . ASP A 1 105 ? 7.454 9.656 7.904 1.00 94.06 105 ASP A N 1
ATOM 773 C CA . ASP A 1 105 ? 6.225 9.040 8.390 1.00 94.06 105 ASP A CA 1
ATOM 774 C C . ASP A 1 105 ? 6.461 7.578 8.799 1.00 94.06 105 ASP A C 1
ATOM 776 O O . ASP A 1 105 ? 6.021 7.160 9.867 1.00 94.06 105 ASP A O 1
ATOM 780 N N . LEU A 1 106 ? 7.219 6.808 8.012 1.00 93.38 106 LEU A N 1
ATOM 781 C CA . LEU A 1 106 ? 7.577 5.431 8.361 1.00 93.38 106 LEU A CA 1
ATOM 782 C C . LEU A 1 106 ? 8.410 5.355 9.649 1.00 93.38 106 LEU A C 1
ATOM 784 O O . LEU A 1 106 ? 8.152 4.495 10.486 1.00 93.38 106 LEU A O 1
ATOM 788 N N . GLN A 1 107 ? 9.378 6.257 9.830 1.00 93.56 107 GLN A N 1
ATOM 789 C CA . GLN A 1 107 ? 10.153 6.344 11.071 1.00 93.56 107 GLN A CA 1
ATOM 790 C C . GLN A 1 107 ? 9.245 6.628 12.270 1.00 93.56 107 GLN A C 1
ATOM 792 O O . GLN A 1 107 ? 9.321 5.913 13.265 1.00 93.56 107 GLN A O 1
ATOM 797 N N . SER A 1 108 ? 8.315 7.579 12.137 1.00 94.81 108 SER A N 1
ATOM 798 C CA . SER A 1 108 ? 7.365 7.897 13.209 1.00 94.81 108 SER A CA 1
ATOM 799 C C . SER A 1 108 ? 6.465 6.716 13.592 1.00 94.81 108 SER A C 1
ATOM 801 O O . SER A 1 108 ? 6.094 6.589 14.754 1.00 94.81 108 SER A O 1
ATOM 803 N N . VAL A 1 109 ? 6.140 5.828 12.641 1.00 95.50 109 VAL A N 1
ATOM 804 C CA . VAL A 1 109 ? 5.385 4.592 12.902 1.00 95.50 109 VAL A CA 1
ATOM 805 C C . VAL A 1 109 ? 6.256 3.552 13.607 1.00 95.50 109 VAL A C 1
ATOM 807 O O . VAL A 1 109 ? 5.806 2.954 14.578 1.00 95.50 109 VAL A O 1
ATOM 810 N N . LEU A 1 110 ? 7.499 3.353 13.158 1.00 94.06 110 LEU A N 1
ATOM 811 C CA . LEU A 1 110 ? 8.438 2.389 13.751 1.00 94.06 110 LEU A CA 1
ATOM 812 C C . LEU A 1 110 ? 8.836 2.736 15.194 1.00 94.06 110 LEU A C 1
ATOM 814 O O . LEU A 1 110 ? 9.190 1.844 15.957 1.00 94.06 110 LEU A O 1
ATOM 818 N N . GLU A 1 111 ? 8.784 4.012 15.574 1.00 94.12 111 GLU A N 1
ATOM 819 C CA . GLU A 1 111 ? 9.064 4.475 16.939 1.00 94.12 111 GLU A CA 1
ATOM 820 C C . GLU A 1 111 ? 7.896 4.242 17.915 1.00 94.12 111 GLU A C 1
ATOM 822 O O . GLU A 1 111 ? 8.051 4.432 19.125 1.00 94.12 111 GLU A O 1
ATOM 827 N N . ARG A 1 112 ? 6.716 3.834 17.425 1.00 94.00 112 ARG A N 1
ATOM 828 C CA . ARG A 1 112 ? 5.543 3.620 18.280 1.00 94.00 112 ARG A CA 1
ATOM 829 C C . ARG A 1 112 ? 5.690 2.343 19.111 1.00 94.00 112 ARG A C 1
ATOM 831 O O . ARG A 1 112 ? 6.107 1.307 18.591 1.00 94.00 112 ARG A O 1
ATOM 838 N N . PRO A 1 113 ? 5.266 2.366 20.387 1.00 90.94 113 PRO A N 1
ATOM 839 C CA . PRO A 1 113 ? 5.202 1.150 21.184 1.00 90.94 113 PRO A CA 1
ATOM 840 C C . PRO A 1 113 ? 4.225 0.154 20.546 1.00 90.94 113 PRO A C 1
ATOM 842 O O . PRO A 1 113 ? 3.132 0.535 20.134 1.00 90.94 113 PRO A O 1
ATOM 845 N N . GLY A 1 114 ? 4.624 -1.116 20.470 1.00 87.81 114 GLY A N 1
ATOM 846 C CA . GLY A 1 114 ? 3.825 -2.190 19.867 1.00 87.81 114 GLY A CA 1
ATOM 847 C C . GLY A 1 114 ? 4.119 -2.452 18.388 1.00 87.81 114 GLY A C 1
ATOM 848 O O . GLY A 1 114 ? 3.800 -3.532 17.905 1.00 87.81 114 GLY A O 1
ATOM 849 N N . VAL A 1 115 ? 4.800 -1.537 17.689 1.00 92.75 115 VAL A N 1
ATOM 850 C CA . VAL A 1 115 ? 5.265 -1.778 16.317 1.00 92.75 115 VAL A CA 1
ATOM 851 C C . VAL A 1 115 ? 6.635 -2.450 16.363 1.00 92.75 115 VAL A C 1
ATOM 853 O O . VAL A 1 115 ? 7.561 -1.964 17.009 1.00 92.75 115 VAL A O 1
ATOM 856 N N . SER A 1 116 ? 6.780 -3.578 15.670 1.00 91.00 116 SER A N 1
ATOM 857 C CA . SER A 1 116 ? 8.052 -4.295 15.560 1.00 91.00 116 SER A CA 1
ATOM 858 C C . SER A 1 116 ? 8.325 -4.726 14.120 1.00 91.00 116 SER A C 1
ATOM 860 O O . SER A 1 116 ? 7.449 -4.664 13.258 1.00 91.00 116 SER A O 1
ATOM 862 N N . THR A 1 117 ? 9.574 -5.100 13.839 1.00 91.81 117 THR A N 1
ATOM 863 C CA . THR A 1 117 ? 9.963 -5.658 12.538 1.00 91.81 117 THR A CA 1
ATOM 864 C C . THR A 1 117 ? 9.951 -7.189 12.606 1.00 91.81 117 THR A C 1
ATOM 866 O O . THR A 1 117 ? 10.284 -7.743 13.656 1.00 91.81 117 THR A O 1
ATOM 869 N N . PRO A 1 118 ? 9.614 -7.890 11.509 1.00 93.69 118 PRO A N 1
ATOM 870 C CA . PRO A 1 118 ? 9.373 -7.364 10.164 1.00 93.69 118 PRO A CA 1
ATOM 871 C C . PRO A 1 118 ? 8.053 -6.603 10.004 1.00 93.69 118 PRO A C 1
ATOM 873 O O . PRO A 1 118 ? 7.006 -7.079 10.423 1.00 93.69 118 PRO A O 1
ATOM 876 N N . LEU A 1 119 ? 8.105 -5.447 9.337 1.00 95.38 119 LEU A N 1
ATOM 877 C CA . LEU A 1 119 ? 6.935 -4.605 9.074 1.00 95.38 119 LEU A CA 1
ATOM 878 C C . LEU A 1 119 ? 6.683 -4.497 7.568 1.00 95.38 119 LEU A C 1
ATOM 880 O O . LEU A 1 119 ? 7.510 -3.954 6.835 1.00 95.38 119 LEU A O 1
ATOM 884 N N . LEU A 1 120 ? 5.530 -4.975 7.100 1.00 96.69 120 LEU A N 1
ATOM 885 C CA . LEU A 1 120 ? 5.072 -4.739 5.732 1.00 96.69 120 LEU A CA 1
ATOM 886 C C . LEU A 1 120 ? 4.506 -3.316 5.616 1.00 96.69 120 LEU A C 1
ATOM 888 O O . LEU A 1 120 ? 3.570 -2.945 6.318 1.00 96.69 120 LEU A O 1
ATOM 892 N N . THR A 1 121 ? 5.043 -2.524 4.695 1.00 96.50 121 THR A N 1
ATOM 893 C CA . THR A 1 121 ? 4.531 -1.198 4.354 1.00 96.50 121 THR A CA 1
ATOM 894 C C . THR A 1 121 ? 3.862 -1.245 2.990 1.00 96.50 121 THR A C 1
ATOM 896 O O . THR A 1 121 ? 4.403 -1.817 2.049 1.00 96.50 121 THR A O 1
ATOM 899 N N . VAL A 1 122 ? 2.681 -0.638 2.877 1.00 96.62 122 VAL A N 1
ATOM 900 C CA . VAL A 1 122 ? 1.911 -0.551 1.627 1.00 96.62 122 VAL A CA 1
ATOM 901 C C . VAL A 1 122 ? 1.384 0.875 1.448 1.00 96.62 122 VAL A C 1
ATOM 903 O O . VAL A 1 122 ? 1.009 1.542 2.423 1.00 96.62 122 VAL A O 1
ATOM 906 N N . THR A 1 123 ? 1.365 1.373 0.212 1.00 94.56 123 THR A N 1
ATOM 907 C CA . THR A 1 123 ? 0.729 2.645 -0.153 1.00 94.56 123 THR A CA 1
ATOM 908 C C . THR A 1 123 ? -0.757 2.458 -0.460 1.00 94.56 123 THR A C 1
ATOM 910 O O . THR A 1 123 ? -1.167 1.462 -1.047 1.00 94.56 123 THR A O 1
ATOM 913 N N . ALA A 1 124 ? -1.579 3.448 -0.113 1.00 95.25 124 ALA A N 1
ATOM 914 C CA . ALA A 1 124 ? -3.028 3.413 -0.349 1.00 95.25 124 ALA A CA 1
ATOM 915 C C . ALA A 1 124 ? -3.453 3.565 -1.826 1.00 95.25 124 ALA A C 1
ATOM 917 O O . ALA A 1 124 ? -4.637 3.668 -2.121 1.00 95.25 124 ALA A O 1
ATOM 918 N N . ASP A 1 125 ? -2.500 3.631 -2.757 1.00 95.25 125 ASP A N 1
ATOM 919 C CA . ASP A 1 125 ? -2.740 3.884 -4.179 1.00 95.25 125 ASP A CA 1
ATOM 920 C C . ASP A 1 125 ? -2.561 2.643 -5.062 1.00 95.25 125 ASP A C 1
ATOM 922 O O . ASP A 1 125 ? -2.391 2.783 -6.273 1.00 95.25 125 ASP A O 1
ATOM 926 N N . LEU A 1 126 ? -2.603 1.448 -4.464 1.00 95.62 126 LEU A N 1
ATOM 927 C CA . LEU A 1 126 ? -2.549 0.142 -5.126 1.00 95.62 126 LEU A CA 1
ATOM 928 C C . LEU A 1 126 ? -3.938 -0.529 -5.140 1.00 95.62 126 LEU A C 1
ATOM 930 O O . LEU A 1 126 ? -4.152 -1.532 -4.465 1.00 95.62 126 LEU A O 1
ATOM 934 N N . PRO A 1 127 ? -4.902 -0.018 -5.919 1.00 95.69 127 PRO A N 1
ATOM 935 C CA . PRO A 1 127 ? -6.288 -0.483 -5.881 1.00 95.69 127 PRO A CA 1
ATOM 936 C C . PRO A 1 127 ? -6.494 -1.913 -6.391 1.00 95.69 127 PRO A C 1
ATOM 938 O O . PRO A 1 127 ? -7.579 -2.442 -6.217 1.00 95.69 127 PRO A O 1
ATOM 941 N N . LEU A 1 128 ? -5.514 -2.534 -7.054 1.00 96.19 128 LEU A N 1
ATOM 942 C CA . LEU A 1 128 ? -5.616 -3.928 -7.519 1.00 96.19 128 LEU A CA 1
ATOM 943 C C . LEU A 1 128 ? -4.830 -4.899 -6.638 1.00 96.19 128 LEU A C 1
ATOM 945 O O . LEU A 1 128 ? -4.601 -6.038 -7.036 1.00 96.19 128 LEU A O 1
ATOM 949 N N . LEU A 1 129 ? -4.345 -4.440 -5.483 1.00 96.19 129 LEU A N 1
ATOM 950 C CA . LEU A 1 129 ? -3.694 -5.313 -4.521 1.00 96.19 129 LEU A CA 1
ATOM 951 C C . LEU A 1 129 ? -4.699 -6.346 -4.003 1.00 96.19 129 LEU A C 1
ATOM 953 O O . LEU A 1 129 ? -5.869 -6.035 -3.816 1.00 96.19 129 LEU A O 1
ATOM 957 N N . GLU A 1 130 ? -4.226 -7.567 -3.775 1.00 94.69 130 GLU A N 1
ATOM 958 C CA . GLU A 1 130 ? -5.036 -8.682 -3.280 1.00 94.69 130 GLU A CA 1
ATOM 959 C C . GLU A 1 130 ? -4.213 -9.504 -2.284 1.00 94.69 130 GLU A C 1
ATOM 961 O O . GLU A 1 130 ? -2.982 -9.566 -2.402 1.00 94.69 130 GLU A O 1
ATOM 966 N N . SER A 1 131 ? -4.879 -10.191 -1.356 1.00 95.19 131 SER A N 1
ATOM 967 C CA . SER A 1 131 ? -4.245 -10.998 -0.304 1.00 95.19 131 SER A CA 1
ATOM 968 C C . SER A 1 131 ? -3.214 -12.008 -0.832 1.00 95.19 131 SER A C 1
ATOM 970 O O . SER A 1 131 ? -2.098 -12.031 -0.310 1.00 95.19 131 SER A O 1
ATOM 972 N N . PRO A 1 132 ? -3.442 -12.732 -1.954 1.00 94.94 132 PRO A N 1
ATOM 973 C CA . PRO A 1 132 ? -2.424 -13.628 -2.506 1.00 94.94 132 PRO A CA 1
ATOM 974 C C . PRO A 1 132 ? -1.131 -12.915 -2.931 1.00 94.94 132 PRO A C 1
ATOM 976 O O . PRO A 1 132 ? -0.064 -13.527 -2.982 1.00 94.94 132 PRO A O 1
ATOM 979 N N . VAL A 1 133 ? -1.197 -11.629 -3.300 1.00 96.44 133 VAL A N 1
ATOM 980 C CA . VAL A 1 133 ? -0.003 -10.825 -3.612 1.00 96.44 133 VAL A CA 1
ATOM 981 C C . VAL A 1 133 ? 0.771 -10.521 -2.330 1.00 96.44 133 VAL A C 1
ATOM 983 O O . VAL A 1 133 ? 1.996 -10.645 -2.329 1.00 96.44 133 VAL A O 1
ATOM 986 N N . ILE A 1 134 ? 0.068 -10.159 -1.254 1.00 96.88 134 ILE A N 1
ATOM 987 C CA . ILE A 1 134 ? 0.653 -9.915 0.071 1.00 96.88 134 ILE A CA 1
ATOM 988 C C . ILE A 1 134 ? 1.354 -11.169 0.587 1.00 96.88 134 ILE A C 1
ATOM 990 O O . ILE A 1 134 ? 2.533 -11.112 0.935 1.00 96.88 134 ILE A O 1
ATOM 994 N N . GLU A 1 135 ? 0.671 -12.310 0.551 1.00 95.62 135 GLU A N 1
ATOM 995 C CA . GLU A 1 135 ? 1.204 -13.601 0.991 1.00 95.62 135 GLU A CA 1
ATOM 996 C C . GLU A 1 135 ? 2.488 -13.963 0.236 1.00 95.62 135 GLU A C 1
ATOM 998 O O . GLU A 1 135 ? 3.498 -14.290 0.856 1.00 95.62 135 GLU A O 1
ATOM 1003 N N . ARG A 1 136 ? 2.527 -13.767 -1.092 1.00 96.06 136 ARG A N 1
ATOM 1004 C CA . ARG A 1 136 ? 3.757 -13.965 -1.882 1.00 96.06 136 ARG A CA 1
ATOM 1005 C C . ARG A 1 136 ? 4.904 -13.046 -1.459 1.00 96.06 136 ARG A C 1
ATOM 1007 O O . ARG A 1 136 ? 6.061 -13.472 -1.491 1.00 96.06 136 ARG A O 1
ATOM 1014 N N . ILE A 1 137 ? 4.622 -11.792 -1.097 1.00 96.50 137 ILE A N 1
ATOM 1015 C CA . ILE A 1 137 ? 5.645 -10.853 -0.606 1.00 96.50 137 ILE A CA 1
ATOM 1016 C C . ILE A 1 137 ? 6.181 -11.324 0.750 1.00 96.50 137 ILE A C 1
ATOM 1018 O O . ILE A 1 137 ? 7.400 -11.358 0.947 1.00 96.50 137 ILE A O 1
ATOM 1022 N N . VAL A 1 138 ? 5.294 -11.729 1.661 1.00 95.44 138 VAL A N 1
ATOM 1023 C CA . VAL A 1 138 ? 5.663 -12.223 2.993 1.00 95.44 138 VAL A CA 1
ATOM 1024 C C . VAL A 1 138 ? 6.462 -13.524 2.899 1.00 95.44 138 VAL A C 1
ATOM 1026 O O . VAL A 1 138 ? 7.529 -13.630 3.503 1.00 95.44 138 VAL A O 1
ATOM 1029 N N . ASP A 1 139 ? 6.025 -14.485 2.088 1.00 94.12 139 ASP A N 1
ATOM 1030 C CA . ASP A 1 139 ? 6.746 -15.741 1.866 1.00 94.12 139 ASP A CA 1
ATOM 1031 C C . ASP A 1 139 ? 8.126 -15.501 1.260 1.00 94.12 139 ASP A C 1
ATOM 1033 O O . ASP A 1 139 ? 9.117 -16.122 1.660 1.00 94.12 139 ASP A O 1
ATOM 1037 N N . ARG A 1 140 ? 8.231 -14.539 0.336 1.00 93.56 140 ARG A N 1
ATOM 1038 C CA . ARG A 1 140 ? 9.523 -14.142 -0.217 1.00 93.56 140 ARG A CA 1
ATOM 1039 C C . ARG A 1 140 ? 10.442 -13.572 0.859 1.00 93.56 140 ARG A C 1
ATOM 1041 O O . ARG A 1 140 ? 11.624 -13.922 0.867 1.00 93.56 140 ARG A O 1
ATOM 1048 N N . TYR A 1 141 ? 9.930 -12.721 1.746 1.00 93.94 141 TYR A N 1
ATOM 1049 C CA . TYR A 1 141 ? 10.699 -12.202 2.876 1.00 93.94 141 TYR A CA 1
ATOM 1050 C C . TYR A 1 141 ? 11.159 -13.335 3.804 1.00 93.94 141 TYR A C 1
ATOM 1052 O O . TYR A 1 141 ? 12.355 -13.444 4.077 1.00 93.94 141 TYR A O 1
ATOM 1060 N N . ARG A 1 142 ? 10.247 -14.231 4.208 1.00 92.62 142 ARG A N 1
ATOM 1061 C CA . ARG A 1 142 ? 10.548 -15.392 5.064 1.00 92.62 142 ARG A CA 1
ATOM 1062 C C . ARG A 1 142 ? 11.643 -16.274 4.462 1.00 92.62 142 ARG A C 1
ATOM 1064 O O . ARG A 1 142 ? 12.575 -16.655 5.164 1.00 92.62 142 ARG A O 1
ATOM 1071 N N . ALA A 1 143 ? 11.586 -16.541 3.157 1.00 89.75 143 ALA A N 1
ATOM 1072 C CA . ALA A 1 143 ? 12.607 -17.322 2.458 1.00 89.75 143 ALA A CA 1
ATOM 1073 C C . ALA A 1 143 ? 13.989 -16.643 2.466 1.00 89.75 143 ALA A C 1
ATOM 1075 O O . ALA A 1 143 ? 15.012 -17.312 2.612 1.00 89.75 143 ALA A O 1
ATOM 1076 N N . VAL A 1 144 ? 14.033 -15.315 2.317 1.00 87.38 144 VAL A N 1
ATOM 1077 C CA . VAL A 1 144 ? 15.283 -14.541 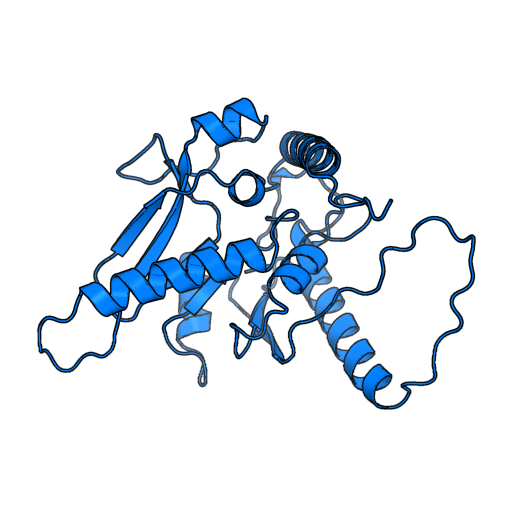2.371 1.00 87.38 144 VAL A CA 1
ATOM 1078 C C . VAL A 1 144 ? 15.851 -14.509 3.789 1.00 87.38 144 VAL A C 1
ATOM 1080 O O . VAL A 1 144 ? 17.049 -14.726 3.953 1.00 87.38 144 VAL A O 1
ATOM 1083 N N . ALA A 1 145 ? 15.007 -14.285 4.798 1.00 87.19 145 ALA A N 1
ATOM 1084 C CA . ALA A 1 145 ? 15.411 -14.287 6.201 1.00 87.19 145 ALA A CA 1
ATOM 1085 C C . ALA A 1 145 ? 15.948 -15.666 6.628 1.00 87.19 145 ALA A C 1
ATOM 1087 O O . ALA A 1 145 ? 17.029 -15.763 7.205 1.00 87.19 145 ALA A O 1
ATOM 1088 N N . ALA A 1 146 ? 15.262 -16.752 6.252 1.00 83.12 146 ALA A N 1
ATOM 1089 C CA . ALA A 1 146 ? 15.687 -18.118 6.565 1.00 83.12 146 ALA A CA 1
ATOM 1090 C C . ALA A 1 146 ? 17.031 -18.496 5.913 1.00 83.12 146 ALA A C 1
ATOM 1092 O O . ALA A 1 146 ? 17.862 -19.162 6.534 1.00 83.12 146 ALA A O 1
ATOM 1093 N N . GLY A 1 147 ? 17.271 -18.047 4.675 1.00 72.69 147 GLY A N 1
ATOM 1094 C CA . GLY A 1 147 ? 18.516 -18.299 3.943 1.00 72.69 147 GLY A CA 1
ATOM 1095 C C . GLY A 1 147 ? 19.739 -17.532 4.463 1.00 72.69 147 GLY A C 1
ATOM 1096 O O . GLY A 1 147 ? 20.850 -17.809 4.014 1.00 72.69 147 GLY A O 1
ATOM 1097 N N . ASN A 1 148 ? 19.560 -16.588 5.393 1.00 60.84 148 ASN A N 1
ATOM 1098 C CA . ASN A 1 148 ? 20.620 -15.727 5.928 1.00 60.84 148 ASN A CA 1
ATOM 1099 C C . ASN A 1 148 ? 21.179 -16.224 7.279 1.00 60.84 148 ASN A C 1
ATOM 1101 O O . ASN A 1 148 ? 21.854 -15.474 7.980 1.00 60.84 148 ASN A O 1
ATOM 1105 N N . THR A 1 149 ? 20.936 -17.495 7.634 1.00 50.91 149 THR A N 1
ATOM 1106 C CA . THR A 1 149 ? 21.415 -18.170 8.856 1.00 50.91 149 THR A CA 1
ATOM 1107 C C . THR A 1 149 ? 22.937 -18.393 8.852 1.00 50.91 149 THR A C 1
ATOM 1109 O O . THR A 1 149 ? 23.448 -19.512 8.892 1.00 50.91 149 THR A O 1
ATOM 1112 N N . VAL A 1 150 ? 23.710 -17.307 8.872 1.00 51.44 150 VAL A N 1
ATOM 1113 C CA . VAL A 1 150 ? 24.983 -17.314 9.595 1.00 51.44 150 VAL A CA 1
ATOM 1114 C C . VAL A 1 150 ? 24.618 -17.273 11.078 1.00 51.44 150 VAL A C 1
ATOM 1116 O O . VAL A 1 150 ? 23.809 -16.448 11.482 1.00 51.44 150 VAL A O 1
ATOM 1119 N N . LYS A 1 151 ? 25.175 -18.200 11.866 1.00 46.09 151 LYS A N 1
ATOM 1120 C CA . LYS A 1 151 ? 24.927 -18.422 13.303 1.00 46.09 151 LYS A CA 1
ATOM 1121 C C . LYS A 1 151 ? 25.318 -17.225 14.190 1.00 46.09 151 LYS A C 1
ATOM 1123 O O . LYS A 1 151 ? 26.191 -17.364 15.038 1.00 46.09 151 LYS A O 1
ATOM 1128 N N . ASN A 1 152 ? 24.705 -16.068 13.995 1.00 46.34 152 ASN A N 1
ATOM 1129 C CA . ASN A 1 152 ? 24.779 -14.947 14.915 1.00 46.34 152 ASN A CA 1
ATOM 1130 C C . ASN A 1 152 ? 23.365 -14.576 15.361 1.00 46.34 152 ASN A C 1
ATOM 1132 O O . ASN A 1 152 ? 22.403 -14.693 14.610 1.00 46.34 152 ASN A O 1
ATOM 1136 N N . ASP A 1 153 ? 23.300 -14.180 16.622 1.00 49.38 153 ASP A N 1
ATOM 1137 C CA . ASP A 1 153 ? 22.179 -14.100 17.561 1.00 49.38 153 ASP A CA 1
ATOM 1138 C C . ASP A 1 153 ? 21.087 -13.062 17.212 1.00 49.38 153 ASP A C 1
ATOM 1140 O O . ASP A 1 153 ? 20.533 -12.387 18.074 1.00 49.38 153 ASP A O 1
ATOM 1144 N N . SER A 1 154 ? 20.813 -12.845 15.927 1.00 53.44 154 SER A N 1
ATOM 1145 C CA . SER A 1 154 ? 19.832 -11.875 15.449 1.00 53.44 154 SER A CA 1
A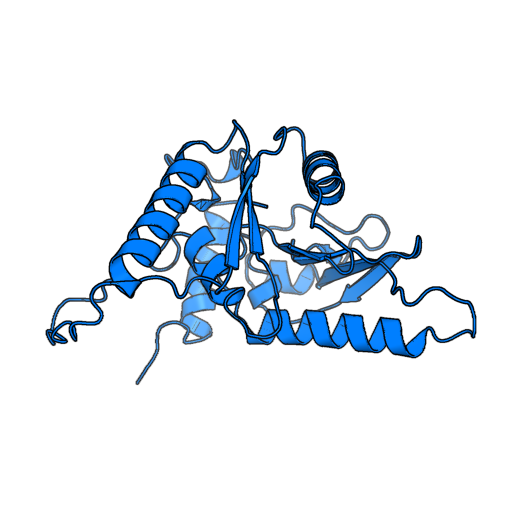TOM 1146 C C . SER A 1 154 ? 18.859 -12.580 14.521 1.00 53.44 154 SER A C 1
ATOM 1148 O O . SER A 1 154 ? 19.154 -12.811 13.354 1.00 53.44 154 SER A O 1
ATOM 1150 N N . SER A 1 155 ? 17.684 -12.916 15.050 1.00 57.28 155 SER A N 1
ATOM 1151 C CA . SER A 1 155 ? 16.542 -13.535 14.356 1.00 57.28 155 SER A CA 1
ATOM 1152 C C . SER A 1 155 ? 15.884 -12.609 13.313 1.00 57.28 155 SER A C 1
ATOM 1154 O O . SER A 1 155 ? 14.667 -12.615 13.147 1.00 57.28 155 SER A O 1
ATOM 1156 N N . GLY A 1 156 ? 16.674 -11.752 12.669 1.00 71.06 156 GLY A N 1
ATOM 1157 C CA . GLY A 1 156 ? 16.241 -10.719 11.743 1.00 71.06 156 GLY A CA 1
ATOM 1158 C C . GLY A 1 156 ? 16.377 -11.119 10.281 1.00 71.06 156 GLY A C 1
ATOM 1159 O O . GLY A 1 156 ? 17.043 -12.091 9.945 1.00 71.06 156 GLY A O 1
ATOM 1160 N N . GLY A 1 157 ? 15.740 -10.344 9.408 1.00 85.00 157 GLY A N 1
ATOM 1161 C CA . GLY A 1 157 ? 15.938 -10.418 7.962 1.00 85.00 157 GLY A CA 1
ATOM 1162 C 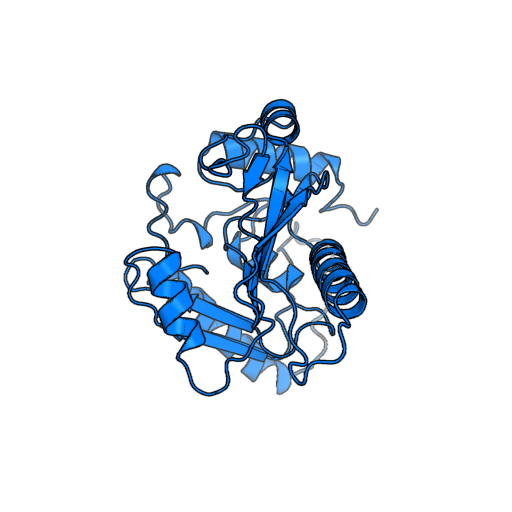C . GLY A 1 157 ? 16.227 -9.033 7.378 1.00 85.00 157 GLY A C 1
ATOM 1163 O O . GLY A 1 157 ? 15.942 -8.024 8.034 1.00 85.00 157 GLY A O 1
ATOM 1164 N N . PRO A 1 158 ? 16.761 -8.953 6.147 1.00 92.38 158 PRO A N 1
ATOM 1165 C CA . PRO A 1 158 ? 17.021 -7.688 5.466 1.00 92.38 158 PRO A CA 1
ATOM 1166 C C . PRO A 1 158 ? 15.726 -6.968 5.098 1.00 92.38 158 PRO A C 1
ATOM 1168 O O . PRO A 1 158 ? 14.696 -7.598 4.870 1.00 92.38 158 PRO A O 1
ATOM 1171 N N . SER A 1 159 ? 15.785 -5.647 4.945 1.00 93.50 159 SER A N 1
ATOM 1172 C CA . SER A 1 159 ? 14.681 -4.907 4.328 1.00 93.50 159 SER A CA 1
ATOM 1173 C C . SER A 1 159 ? 14.537 -5.298 2.854 1.00 93.50 159 SER A C 1
ATOM 1175 O O . SER A 1 159 ? 15.531 -5.421 2.138 1.00 93.50 159 SER A O 1
ATOM 1177 N N . VAL A 1 160 ? 13.311 -5.500 2.380 1.00 94.94 160 VAL A N 1
ATOM 1178 C CA . VAL A 1 160 ? 12.996 -5.908 1.006 1.00 94.94 160 VAL A CA 1
ATOM 1179 C C . VAL A 1 160 ? 12.138 -4.843 0.335 1.00 94.94 160 VAL A C 1
ATOM 1181 O O . VAL A 1 160 ? 10.983 -4.638 0.698 1.00 94.94 160 VAL A O 1
ATOM 1184 N N . THR A 1 161 ? 12.682 -4.208 -0.698 1.00 94.38 161 THR A N 1
ATOM 1185 C CA . THR A 1 161 ? 11.936 -3.300 -1.577 1.00 94.38 161 THR A CA 1
ATOM 1186 C C . THR A 1 161 ? 11.336 -4.101 -2.724 1.00 94.38 161 THR A C 1
ATOM 1188 O O . THR A 1 161 ? 12.082 -4.722 -3.492 1.00 94.38 161 THR A O 1
ATOM 1191 N N . VAL A 1 162 ? 10.008 -4.095 -2.865 1.00 96.25 162 VAL A N 1
ATOM 1192 C CA . VAL A 1 162 ? 9.347 -4.779 -3.984 1.00 96.25 162 VAL A CA 1
ATOM 1193 C C . VAL A 1 162 ? 9.249 -3.822 -5.161 1.00 96.25 162 VAL A C 1
ATOM 1195 O O . VAL A 1 162 ? 8.642 -2.749 -5.081 1.00 96.25 162 VAL A O 1
ATOM 1198 N N . CYS A 1 163 ? 9.838 -4.235 -6.275 1.00 96.94 163 CYS A N 1
ATOM 1199 C CA . CYS A 1 163 ? 9.892 -3.471 -7.507 1.00 96.94 163 CYS A CA 1
ATOM 1200 C C . CYS A 1 163 ? 9.248 -4.237 -8.659 1.00 96.94 163 CYS A C 1
ATOM 1202 O O . CYS A 1 163 ? 9.289 -5.463 -8.709 1.00 96.94 163 CYS A O 1
ATOM 1204 N N . VAL A 1 164 ? 8.737 -3.503 -9.640 1.00 97.31 164 VAL A N 1
ATOM 1205 C CA . VAL A 1 164 ? 8.317 -4.041 -10.940 1.00 97.31 164 VAL A CA 1
ATOM 1206 C C . VAL A 1 164 ? 9.184 -3.453 -12.051 1.00 97.31 164 VAL A C 1
ATOM 1208 O O . VAL A 1 164 ? 9.630 -2.306 -11.940 1.00 97.31 164 VAL A O 1
ATOM 1211 N N . PRO A 1 165 ? 9.423 -4.172 -13.159 1.00 97.62 165 PRO A N 1
ATOM 1212 C CA . PRO A 1 165 ? 10.074 -3.577 -14.313 1.00 97.62 165 PRO A CA 1
ATOM 1213 C C . PRO A 1 165 ? 9.273 -2.389 -14.853 1.00 97.62 165 PRO A C 1
ATOM 1215 O O . PRO A 1 165 ? 8.065 -2.469 -15.082 1.00 97.62 165 PRO A O 1
ATOM 1218 N N . THR A 1 166 ? 9.960 -1.291 -15.158 1.00 96.88 166 THR A N 1
ATOM 1219 C CA . THR A 1 166 ? 9.355 -0.109 -15.797 1.00 96.88 166 THR A CA 1
ATOM 1220 C C . THR A 1 166 ? 8.714 -0.443 -17.145 1.00 96.88 166 THR A C 1
ATOM 1222 O O . THR A 1 166 ? 7.753 0.205 -17.554 1.00 96.88 166 THR A O 1
ATOM 1225 N N . SER A 1 167 ? 9.203 -1.480 -17.832 1.00 95.94 167 SER A N 1
ATOM 1226 C CA . SER A 1 167 ? 8.601 -2.004 -19.059 1.00 95.94 167 SER A CA 1
ATOM 1227 C C . SER A 1 167 ? 7.204 -2.584 -18.829 1.00 95.94 167 SER A C 1
ATOM 1229 O O . SER A 1 167 ? 6.347 -2.400 -19.688 1.00 95.94 167 SER A O 1
ATOM 1231 N N . VAL A 1 168 ? 6.945 -3.219 -17.680 1.00 95.56 168 VAL A N 1
ATOM 1232 C CA . VAL A 1 168 ? 5.609 -3.713 -17.307 1.00 95.56 168 VAL A CA 1
ATOM 1233 C C . VAL A 1 168 ? 4.667 -2.532 -17.082 1.00 95.56 168 VAL A C 1
ATOM 1235 O O . VAL A 1 168 ? 3.618 -2.482 -17.721 1.00 95.56 168 VAL A O 1
ATOM 1238 N N . LYS A 1 169 ? 5.075 -1.527 -16.285 1.00 95.50 169 LYS A N 1
ATOM 1239 C CA . LYS A 1 169 ? 4.268 -0.307 -16.064 1.00 95.50 169 LYS A CA 1
ATOM 1240 C C . LYS A 1 169 ? 3.901 0.369 -17.390 1.00 95.50 169 LYS A C 1
ATOM 1242 O O . LYS A 1 169 ? 2.725 0.587 -17.661 1.00 95.50 169 LYS A O 1
ATOM 1247 N N . ARG A 1 170 ? 4.888 0.598 -18.267 1.00 95.38 170 ARG A N 1
ATOM 1248 C CA . ARG A 1 170 ? 4.674 1.226 -19.585 1.00 95.38 170 ARG A CA 1
ATOM 1249 C C . ARG A 1 170 ? 3.750 0.414 -20.494 1.00 95.38 170 ARG A C 1
ATOM 1251 O O . ARG A 1 170 ? 2.880 0.996 -21.129 1.00 95.38 170 ARG A O 1
ATOM 1258 N N . ARG A 1 171 ? 3.919 -0.914 -20.556 1.00 95.69 171 ARG A N 1
ATOM 1259 C CA . ARG A 1 171 ? 3.068 -1.800 -21.377 1.00 95.69 171 ARG A CA 1
ATOM 1260 C C . ARG A 1 171 ? 1.608 -1.780 -20.933 1.00 95.69 171 ARG A C 1
ATOM 1262 O O . ARG A 1 171 ? 0.728 -1.862 -21.779 1.00 95.69 171 ARG A O 1
ATOM 1269 N N . LEU A 1 172 ? 1.367 -1.649 -19.631 1.00 95.12 172 LEU A N 1
ATOM 1270 C CA . LEU A 1 172 ? 0.026 -1.570 -19.051 1.00 95.12 172 LEU A CA 1
ATOM 1271 C C . LEU A 1 172 ? -0.563 -0.147 -19.081 1.00 95.12 172 LEU A C 1
ATOM 1273 O O . LEU A 1 172 ? -1.727 0.038 -18.746 1.00 95.12 172 LEU A O 1
ATOM 1277 N N . GLY A 1 173 ? 0.210 0.856 -19.515 1.00 95.19 173 GLY A N 1
ATOM 1278 C CA . GLY A 1 173 ? -0.234 2.249 -19.610 1.00 95.19 173 GLY A CA 1
ATOM 1279 C C . GLY A 1 173 ? -0.094 3.062 -18.320 1.00 95.19 173 GLY A C 1
ATOM 1280 O O . GLY A 1 173 ? -0.650 4.156 -18.243 1.00 95.19 173 GLY A O 1
ATOM 1281 N N . PHE A 1 174 ? 0.649 2.558 -17.331 1.00 96.06 174 PHE A N 1
ATOM 1282 C CA . PHE A 1 174 ? 0.941 3.268 -16.086 1.00 96.06 174 PHE A CA 1
ATOM 1283 C C . PHE A 1 174 ? 2.123 4.227 -16.232 1.00 96.06 174 PHE A C 1
ATOM 1285 O O . PHE A 1 174 ? 3.116 3.947 -16.915 1.00 96.06 174 PHE A O 1
ATOM 1292 N N . SER A 1 175 ? 2.037 5.345 -15.517 1.00 92.94 175 SER A N 1
ATOM 1293 C CA . SER A 1 175 ? 3.134 6.280 -15.320 1.00 92.94 175 SER A CA 1
ATOM 1294 C C . SER A 1 175 ? 4.284 5.643 -14.524 1.00 92.94 175 SER A C 1
ATOM 1296 O O . SER A 1 175 ? 4.110 4.717 -13.726 1.00 92.94 175 SER A O 1
ATOM 1298 N N . VAL A 1 176 ? 5.506 6.124 -14.766 1.00 91.31 176 VAL A N 1
ATOM 1299 C CA . VAL A 1 176 ? 6.716 5.711 -14.039 1.00 91.31 176 VAL A CA 1
ATOM 1300 C C . VAL A 1 176 ? 7.262 6.942 -13.330 1.00 91.31 176 VAL A C 1
ATOM 1302 O O . VAL A 1 176 ? 8.008 7.713 -13.925 1.00 91.31 176 VAL A O 1
ATOM 1305 N N . GLU A 1 177 ? 6.847 7.152 -12.082 1.00 79.94 177 GLU A N 1
ATOM 1306 C CA . GLU A 1 177 ? 7.232 8.351 -11.320 1.00 79.94 177 GLU A CA 1
ATOM 1307 C C . GLU A 1 177 ? 8.452 8.126 -10.425 1.00 79.94 177 GLU A C 1
ATOM 1309 O O . GLU A 1 177 ? 9.270 9.026 -10.253 1.00 79.94 177 GLU A O 1
ATOM 1314 N N . THR A 1 178 ? 8.594 6.923 -9.871 1.00 79.25 178 THR A N 1
ATOM 1315 C CA . THR A 1 178 ? 9.689 6.582 -8.962 1.00 79.25 178 THR A CA 1
ATOM 1316 C C . THR A 1 178 ? 10.387 5.330 -9.459 1.00 79.25 178 THR A C 1
ATOM 1318 O O . THR A 1 178 ? 9.772 4.272 -9.600 1.00 79.25 178 THR A O 1
ATOM 1321 N N . VAL A 1 179 ? 11.683 5.460 -9.724 1.00 88.19 179 VAL A N 1
ATOM 1322 C CA . VAL A 1 179 ? 12.566 4.349 -10.080 1.00 88.19 179 VAL A CA 1
ATOM 1323 C C . VAL A 1 179 ? 13.550 4.087 -8.950 1.00 88.19 179 VAL A C 1
ATOM 1325 O O . VAL A 1 179 ? 13.871 4.994 -8.180 1.00 88.19 179 VAL A O 1
ATOM 1328 N N . ALA A 1 180 ? 14.019 2.848 -8.835 1.00 83.56 180 ALA A N 1
ATOM 1329 C CA . ALA A 1 180 ? 15.075 2.515 -7.891 1.00 83.56 180 ALA A CA 1
ATOM 1330 C C . ALA A 1 180 ? 16.372 3.244 -8.283 1.00 83.56 180 ALA A C 1
ATOM 1332 O O . ALA A 1 180 ? 16.735 3.255 -9.460 1.00 83.56 180 ALA A O 1
ATOM 1333 N N . HIS A 1 181 ? 17.064 3.832 -7.300 1.00 76.00 181 HIS A N 1
ATOM 1334 C CA . HIS A 1 181 ? 18.238 4.689 -7.519 1.00 76.00 181 HIS A CA 1
ATOM 1335 C C . HIS A 1 181 ? 19.320 4.001 -8.369 1.00 76.00 181 HIS A C 1
ATOM 1337 O O . HIS A 1 181 ? 19.726 4.531 -9.399 1.00 76.00 181 HIS A O 1
ATOM 1343 N N . ASP A 1 182 ? 19.695 2.774 -7.998 1.00 83.19 182 ASP A N 1
ATOM 1344 C CA . ASP A 1 182 ? 20.755 2.010 -8.674 1.00 83.19 182 ASP A CA 1
ATOM 1345 C C . ASP A 1 182 ? 20.246 1.152 -9.843 1.00 83.19 182 ASP A C 1
ATOM 1347 O O . ASP A 1 182 ? 21.022 0.539 -10.576 1.00 83.19 182 ASP A O 1
ATOM 1351 N N . GLN A 1 183 ? 18.925 1.059 -10.019 1.00 89.94 183 GLN A N 1
ATOM 1352 C CA . GLN A 1 183 ? 18.288 0.178 -10.998 1.00 89.94 183 GLN A CA 1
ATOM 1353 C C . GLN A 1 183 ? 17.132 0.914 -11.689 1.00 89.94 183 GLN A C 1
ATOM 1355 O O . GLN A 1 183 ? 15.968 0.595 -11.454 1.00 89.94 183 GLN A O 1
ATOM 1360 N N . PRO A 1 184 ? 17.416 1.866 -12.600 1.00 90.38 184 PRO A N 1
ATOM 1361 C CA . PRO A 1 184 ? 16.395 2.733 -13.203 1.00 90.38 184 PRO A CA 1
ATOM 1362 C C . PRO A 1 184 ? 15.385 1.984 -14.088 1.00 90.38 184 PRO A C 1
ATOM 1364 O O . PRO A 1 184 ? 14.348 2.523 -14.469 1.00 90.38 184 PRO A O 1
ATOM 1367 N N . HIS A 1 185 ? 15.679 0.729 -14.435 1.00 94.75 185 HIS A N 1
ATOM 1368 C CA . HIS A 1 185 ? 14.756 -0.153 -15.141 1.00 94.75 185 HIS A CA 1
ATOM 1369 C C . HIS A 1 185 ? 13.687 -0.761 -14.218 1.00 94.75 185 HIS A C 1
ATOM 1371 O O . HIS A 1 185 ? 12.738 -1.357 -14.733 1.00 94.75 185 HIS A O 1
ATOM 1377 N N . LEU A 1 186 ? 13.799 -0.574 -12.900 1.00 96.69 186 LEU A N 1
ATOM 1378 C CA . LEU A 1 186 ? 12.863 -1.013 -11.872 1.00 96.69 186 LEU A CA 1
ATOM 1379 C C . LEU A 1 186 ? 12.168 0.183 -11.213 1.00 96.69 186 LEU A C 1
ATOM 1381 O O . LEU A 1 186 ? 12.795 1.193 -10.899 1.00 96.69 186 LEU A O 1
ATOM 1385 N N . ALA A 1 187 ? 10.868 0.046 -10.974 1.00 95.12 187 ALA A N 1
ATOM 1386 C CA . ALA A 1 187 ? 10.048 1.003 -10.244 1.00 95.12 187 ALA A CA 1
ATOM 1387 C C . ALA A 1 187 ? 9.571 0.388 -8.930 1.00 95.12 187 ALA A C 1
ATOM 1389 O O . ALA A 1 187 ? 9.090 -0.747 -8.928 1.00 95.12 187 ALA A O 1
ATOM 1390 N N . ALA A 1 188 ? 9.676 1.142 -7.835 1.00 92.81 188 ALA A N 1
ATOM 1391 C CA . ALA A 1 188 ? 9.128 0.725 -6.551 1.00 92.81 188 ALA A CA 1
ATOM 1392 C C . ALA A 1 188 ? 7.599 0.618 -6.647 1.00 92.81 188 ALA A C 1
ATOM 1394 O O . ALA A 1 188 ? 6.944 1.444 -7.288 1.00 92.81 188 ALA A O 1
ATOM 1395 N N . THR A 1 189 ? 7.044 -0.417 -6.025 1.00 94.12 189 THR A N 1
ATOM 1396 C CA . THR A 1 189 ? 5.601 -0.705 -6.073 1.00 94.12 189 THR A CA 1
ATOM 1397 C C . THR A 1 189 ? 4.823 0.048 -5.003 1.00 94.12 189 THR A C 1
ATOM 1399 O O . THR A 1 189 ? 3.619 0.209 -5.128 1.00 94.12 189 THR A O 1
ATOM 1402 N N . GLY A 1 190 ? 5.499 0.514 -3.951 1.00 91.75 190 GLY A N 1
ATOM 1403 C CA . GLY A 1 190 ? 4.846 1.024 -2.745 1.00 91.75 190 GLY A CA 1
ATOM 1404 C C . GLY A 1 190 ? 4.541 -0.063 -1.710 1.00 91.75 190 GLY A C 1
ATOM 1405 O O . GLY A 1 190 ? 4.181 0.291 -0.593 1.00 91.75 190 GLY A O 1
ATOM 1406 N N . ALA A 1 191 ? 4.753 -1.346 -2.037 1.00 95.31 191 ALA A N 1
ATOM 1407 C CA . ALA A 1 191 ? 4.771 -2.455 -1.087 1.00 95.31 191 ALA A CA 1
ATOM 1408 C C . ALA A 1 191 ? 6.224 -2.831 -0.734 1.00 95.31 191 ALA A C 1
ATOM 1410 O O . ALA A 1 191 ? 7.013 -3.142 -1.625 1.00 95.31 191 ALA A O 1
ATOM 1411 N N . ASN A 1 192 ? 6.608 -2.795 0.541 1.00 95.31 192 ASN A N 1
ATOM 1412 C CA . ASN A 1 192 ? 7.963 -3.123 1.000 1.00 95.31 192 ASN A CA 1
ATOM 1413 C C . ASN A 1 192 ? 7.914 -3.854 2.340 1.00 95.31 192 ASN A C 1
ATOM 1415 O O . ASN A 1 192 ? 6.968 -3.685 3.094 1.00 95.31 192 ASN A O 1
ATOM 1419 N N . VAL A 1 193 ? 8.954 -4.610 2.680 1.00 96.50 193 VAL A N 1
ATOM 1420 C CA . VAL A 1 193 ? 9.119 -5.177 4.024 1.00 96.50 193 VAL A CA 1
ATOM 1421 C C . VAL A 1 193 ? 10.315 -4.518 4.692 1.00 96.50 193 VAL A C 1
ATOM 1423 O O . VAL A 1 193 ? 11.429 -4.588 4.179 1.00 96.50 193 VAL A O 1
ATOM 1426 N N . VAL A 1 194 ? 10.098 -3.878 5.833 1.00 95.00 194 VAL A N 1
ATOM 1427 C CA . VAL A 1 194 ? 11.161 -3.349 6.687 1.00 95.00 194 VAL A CA 1
ATOM 1428 C C . VAL A 1 194 ? 11.632 -4.477 7.591 1.00 95.00 194 VAL A C 1
ATOM 1430 O O . VAL A 1 194 ? 10.868 -4.992 8.405 1.00 95.00 194 VAL A O 1
ATOM 1433 N N . GLY A 1 195 ? 12.883 -4.879 7.409 1.00 93.00 195 GLY A N 1
ATOM 1434 C CA . GLY A 1 195 ? 13.552 -5.860 8.252 1.00 93.00 195 GLY A CA 1
ATOM 1435 C C . GLY A 1 195 ? 14.338 -5.201 9.386 1.00 93.00 195 GLY A C 1
ATOM 1436 O O . GLY A 1 195 ? 14.488 -3.981 9.424 1.00 93.00 195 GLY A O 1
ATOM 1437 N N . SER A 1 196 ? 14.863 -6.016 10.296 1.00 87.06 196 SER A N 1
ATOM 1438 C CA . SER A 1 196 ? 15.687 -5.567 11.427 1.00 87.06 196 SER A CA 1
ATOM 1439 C C . SER A 1 196 ? 17.182 -5.468 11.103 1.00 87.06 196 SER A C 1
ATOM 1441 O O . SER A 1 196 ? 17.937 -4.884 11.878 1.00 87.06 196 SER A O 1
ATOM 1443 N N . GLU A 1 197 ? 17.636 -6.009 9.969 1.00 85.75 197 GLU A N 1
ATOM 1444 C CA . GLU A 1 197 ? 19.025 -5.868 9.529 1.00 85.75 197 GLU A CA 1
ATOM 1445 C C . GLU A 1 197 ? 19.255 -4.560 8.747 1.00 85.75 197 GLU A C 1
ATOM 1447 O O . GLU A 1 197 ? 18.388 -4.081 8.016 1.00 85.75 197 GLU A O 1
ATOM 1452 N N . HIS A 1 198 ? 20.487 -4.038 8.780 1.00 81.19 198 HIS A N 1
ATOM 1453 C CA . HIS A 1 198 ? 20.900 -2.887 7.957 1.00 81.19 198 HIS A CA 1
ATOM 1454 C C . HIS A 1 198 ? 20.952 -3.182 6.448 1.00 81.19 198 HIS A C 1
ATOM 1456 O O . HIS A 1 198 ? 21.047 -2.269 5.625 1.00 81.19 198 HIS A O 1
ATOM 1462 N N . ARG A 1 199 ? 20.929 -4.460 6.062 1.00 86.44 199 ARG A N 1
ATOM 1463 C CA . ARG A 1 199 ? 20.974 -4.874 4.663 1.00 86.44 199 ARG A CA 1
ATOM 1464 C C . ARG A 1 199 ? 19.622 -4.621 3.996 1.00 86.44 199 ARG A C 1
ATOM 1466 O O . ARG A 1 199 ? 18.580 -4.991 4.525 1.00 86.44 199 ARG A O 1
ATOM 1473 N N . THR A 1 200 ? 19.656 -4.059 2.789 1.00 88.81 200 THR A N 1
ATOM 1474 C CA . THR A 1 200 ? 18.476 -3.917 1.923 1.00 88.81 200 THR A CA 1
ATOM 1475 C C . THR A 1 200 ? 18.623 -4.793 0.682 1.00 88.81 200 THR A C 1
ATOM 1477 O O . THR A 1 200 ? 19.717 -4.954 0.139 1.00 88.81 200 THR A O 1
ATOM 1480 N N . MET A 1 201 ? 17.520 -5.375 0.227 1.00 91.38 201 MET A N 1
ATOM 1481 C CA . MET A 1 201 ? 17.429 -6.195 -0.973 1.00 91.38 201 MET A CA 1
ATOM 1482 C C . MET A 1 201 ? 16.311 -5.689 -1.880 1.00 91.38 201 MET A C 1
ATOM 1484 O O . MET A 1 201 ? 15.276 -5.220 -1.421 1.00 91.38 201 MET A O 1
ATOM 1488 N N . THR A 1 202 ? 16.507 -5.818 -3.189 1.00 94.00 202 THR A N 1
ATOM 1489 C CA . THR A 1 202 ? 15.450 -5.579 -4.177 1.00 94.00 202 THR A CA 1
ATOM 1490 C C . THR A 1 202 ? 14.833 -6.909 -4.585 1.00 94.00 202 THR A C 1
ATOM 1492 O O . THR A 1 202 ? 15.545 -7.829 -4.989 1.00 94.00 202 THR A O 1
ATOM 1495 N N . HIS A 1 203 ? 13.509 -7.011 -4.502 1.00 94.88 203 HIS A N 1
ATOM 1496 C CA . HIS A 1 203 ? 12.753 -8.116 -5.075 1.00 94.88 203 HIS A CA 1
ATOM 1497 C C . HIS A 1 203 ? 12.005 -7.637 -6.318 1.00 94.88 203 HIS A C 1
ATOM 1499 O O . HIS A 1 203 ? 11.123 -6.787 -6.233 1.00 94.88 203 HIS A O 1
ATOM 1505 N N . THR A 1 204 ? 12.347 -8.201 -7.475 1.00 96.94 204 THR A N 1
ATOM 1506 C CA . THR A 1 204 ? 11.639 -7.924 -8.726 1.00 96.94 204 THR A CA 1
ATOM 1507 C C . THR A 1 204 ? 10.433 -8.847 -8.863 1.00 96.94 204 THR A C 1
ATOM 1509 O O . THR A 1 204 ? 10.594 -10.063 -8.969 1.00 96.94 204 THR A O 1
ATOM 1512 N N . SER A 1 205 ? 9.241 -8.258 -8.911 1.00 96.38 205 SER A N 1
ATOM 1513 C CA . SER A 1 205 ? 7.981 -8.923 -9.227 1.00 96.38 205 SER A CA 1
ATOM 1514 C C . SER A 1 205 ? 7.514 -8.557 -10.637 1.00 96.38 205 SER A C 1
ATOM 1516 O O . SER A 1 205 ? 7.779 -7.465 -11.139 1.00 96.38 205 SER A O 1
ATOM 1518 N N . TYR A 1 206 ? 6.804 -9.480 -11.279 1.00 96.00 206 TYR A N 1
ATOM 1519 C CA . TYR A 1 206 ? 6.162 -9.277 -12.582 1.00 96.00 206 TYR A CA 1
ATOM 1520 C C . TYR A 1 206 ? 4.633 -9.257 -12.470 1.00 96.00 206 TYR A C 1
ATOM 1522 O O . TYR A 1 206 ? 3.945 -9.246 -13.489 1.00 96.00 206 TYR A O 1
ATOM 1530 N N . ASP A 1 207 ? 4.103 -9.257 -11.244 1.00 95.81 207 ASP A N 1
ATOM 1531 C CA . ASP A 1 207 ? 2.667 -9.215 -11.005 1.00 95.81 207 ASP A CA 1
ATOM 1532 C C . ASP A 1 207 ? 2.094 -7.852 -11.440 1.00 95.81 207 ASP A C 1
ATOM 1534 O O . ASP A 1 207 ? 2.511 -6.817 -10.904 1.00 95.81 207 ASP A O 1
ATOM 1538 N N . PRO A 1 208 ? 1.150 -7.811 -12.399 1.00 95.00 208 PRO A N 1
ATOM 1539 C CA . PRO A 1 208 ? 0.599 -6.557 -12.899 1.00 95.00 208 PRO A CA 1
ATOM 1540 C C . PRO A 1 208 ? -0.162 -5.770 -11.821 1.00 95.00 208 PRO A C 1
ATOM 1542 O O . PRO A 1 208 ? -0.223 -4.544 -11.911 1.00 95.00 208 PRO A O 1
ATOM 1545 N N . ARG A 1 209 ? -0.669 -6.432 -10.771 1.00 96.00 209 ARG A N 1
ATOM 1546 C CA . ARG A 1 209 ? -1.343 -5.775 -9.636 1.00 96.00 209 ARG A CA 1
ATOM 1547 C C . ARG A 1 209 ? -0.405 -4.864 -8.842 1.00 96.00 209 ARG A C 1
ATOM 1549 O O . ARG A 1 209 ? -0.821 -3.835 -8.330 1.00 96.00 209 ARG A O 1
ATOM 1556 N N . LEU A 1 210 ? 0.890 -5.183 -8.800 1.00 96.44 210 LEU A N 1
ATOM 1557 C CA . LEU A 1 210 ? 1.909 -4.346 -8.152 1.00 96.44 210 LEU A CA 1
ATOM 1558 C C . LEU A 1 210 ? 2.396 -3.190 -9.040 1.00 96.44 210 LEU A C 1
ATOM 1560 O O . LEU A 1 210 ? 3.125 -2.309 -8.586 1.00 96.44 210 LEU A O 1
ATOM 1564 N N . ALA A 1 211 ? 2.018 -3.176 -10.319 1.00 95.50 211 ALA A N 1
ATOM 1565 C CA . ALA A 1 211 ? 2.354 -2.098 -11.240 1.00 95.50 211 ALA A CA 1
ATOM 1566 C C . ALA A 1 211 ? 1.337 -0.944 -11.213 1.00 95.50 211 ALA A C 1
ATOM 1568 O O . ALA A 1 211 ? 1.656 0.134 -11.722 1.00 95.50 211 ALA A O 1
ATOM 1569 N N . SER A 1 212 ? 0.159 -1.145 -10.613 1.00 95.31 212 SER A N 1
ATOM 1570 C CA . SER A 1 212 ? -1.035 -0.319 -10.813 1.00 95.31 212 SER A CA 1
ATOM 1571 C C . SER A 1 212 ? -1.179 0.869 -9.860 1.00 95.31 212 SER A C 1
ATOM 1573 O O . SER A 1 212 ? -2.300 1.218 -9.491 1.00 95.31 212 SER A O 1
ATOM 1575 N N . ASN A 1 213 ? -0.071 1.489 -9.437 1.00 94.94 213 ASN A N 1
ATOM 1576 C CA . ASN A 1 213 ? -0.148 2.699 -8.616 1.00 94.94 213 ASN A CA 1
ATOM 1577 C C . ASN A 1 213 ? -0.916 3.796 -9.359 1.00 94.94 213 ASN A C 1
ATOM 1579 O O . ASN A 1 213 ? -0.513 4.194 -10.457 1.00 94.94 213 ASN A 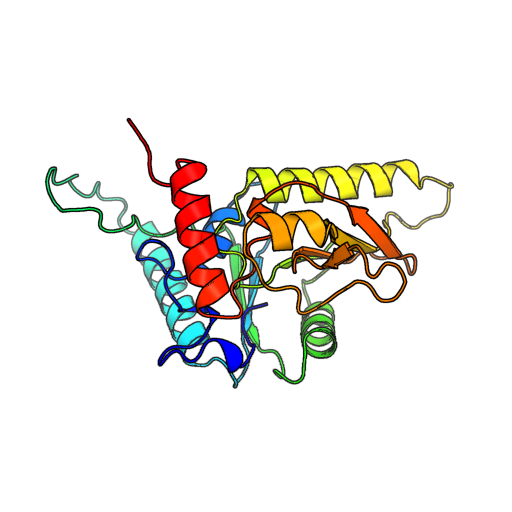O 1
ATOM 1583 N N . VAL A 1 214 ? -1.972 4.326 -8.750 1.00 95.31 214 VAL A N 1
ATOM 1584 C CA . VAL A 1 214 ? -2.761 5.411 -9.341 1.00 95.31 214 VAL A CA 1
ATOM 1585 C C . VAL A 1 214 ? -2.237 6.744 -8.842 1.00 95.31 214 VAL A C 1
ATOM 1587 O O . VAL A 1 214 ? -2.557 7.152 -7.735 1.00 95.31 214 VAL A O 1
ATOM 1590 N N . ASN A 1 215 ? -1.446 7.448 -9.653 1.00 92.12 215 ASN A N 1
ATOM 1591 C CA . ASN A 1 215 ? -0.966 8.800 -9.337 1.00 92.12 215 ASN A CA 1
ATOM 1592 C C . ASN A 1 215 ? -1.634 9.874 -10.198 1.00 92.12 215 ASN A C 1
ATOM 1594 O O . ASN A 1 215 ? -1.745 11.024 -9.779 1.00 92.12 215 ASN A O 1
ATOM 1598 N N . ARG A 1 216 ? -2.082 9.492 -11.396 1.00 93.38 216 ARG A N 1
ATOM 1599 C CA . ARG A 1 216 ? -2.701 10.368 -12.395 1.00 93.38 216 ARG A CA 1
ATOM 1600 C C . ARG A 1 216 ? -3.999 9.773 -12.917 1.00 93.38 216 ARG A C 1
ATOM 1602 O O . ARG A 1 216 ? -4.215 8.563 -12.876 1.00 93.38 216 ARG A O 1
ATOM 1609 N N . ARG A 1 217 ? -4.822 10.606 -13.558 1.00 93.25 217 ARG A N 1
ATOM 1610 C CA . ARG A 1 217 ? -6.041 10.156 -14.260 1.00 9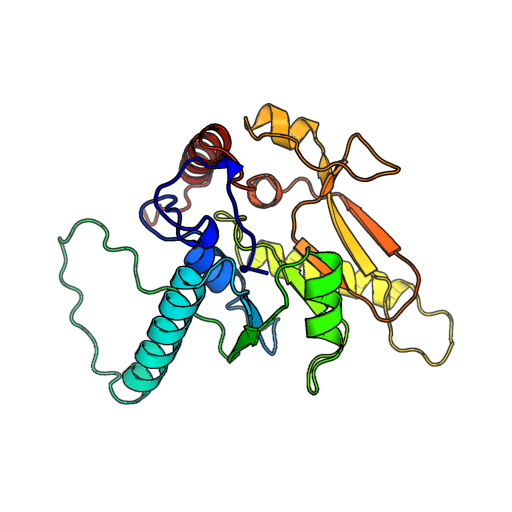3.25 217 ARG A CA 1
ATOM 1611 C C . ARG A 1 217 ? -5.762 9.117 -15.350 1.00 93.25 217 ARG A C 1
ATOM 1613 O O . ARG A 1 217 ? -6.631 8.308 -15.657 1.00 93.25 217 ARG A O 1
ATOM 1620 N N . THR A 1 218 ? -4.584 9.146 -15.972 1.00 93.88 218 THR A N 1
ATOM 1621 C CA . THR A 1 218 ? -4.166 8.118 -16.939 1.00 93.88 218 THR A CA 1
ATOM 1622 C C . THR A 1 218 ? -3.942 6.770 -16.266 1.00 93.88 218 THR A C 1
ATOM 1624 O O . THR A 1 218 ? -4.361 5.757 -16.818 1.00 93.88 218 THR A O 1
ATOM 1627 N N . ASP A 1 219 ? -3.365 6.771 -15.062 1.00 96.00 219 ASP A N 1
ATOM 1628 C CA . ASP A 1 219 ? -3.151 5.558 -14.272 1.00 96.00 219 ASP A CA 1
ATOM 1629 C C . ASP A 1 219 ? -4.487 4.978 -13.823 1.00 96.00 219 ASP A C 1
ATOM 1631 O O . ASP A 1 219 ? -4.709 3.791 -13.995 1.00 96.00 219 ASP A O 1
ATOM 1635 N N . ALA A 1 220 ? -5.422 5.816 -13.360 1.00 96.06 220 ALA A N 1
ATOM 1636 C CA . ALA A 1 220 ? -6.772 5.374 -13.005 1.00 96.06 220 ALA A CA 1
ATOM 1637 C C . ALA A 1 220 ? -7.461 4.641 -14.172 1.00 96.06 220 ALA A C 1
ATOM 1639 O O . ALA A 1 220 ? -7.985 3.545 -14.005 1.00 96.06 220 ALA A O 1
ATOM 1640 N N . ARG A 1 221 ? -7.390 5.191 -15.393 1.00 96.06 221 ARG A N 1
ATOM 1641 C CA . ARG A 1 221 ? -7.940 4.526 -16.590 1.00 96.06 221 ARG A CA 1
ATOM 1642 C C . ARG A 1 221 ? -7.217 3.219 -16.922 1.00 96.06 221 ARG A C 1
ATOM 1644 O O . ARG A 1 221 ? -7.856 2.282 -17.391 1.00 96.06 221 ARG A O 1
ATOM 1651 N N . ALA A 1 222 ? -5.898 3.164 -16.744 1.00 96.56 222 ALA A N 1
ATOM 1652 C CA . ALA A 1 222 ? -5.122 1.941 -16.944 1.00 96.56 222 ALA A CA 1
ATOM 1653 C C . ALA A 1 222 ? -5.502 0.867 -15.912 1.00 96.56 222 ALA A C 1
ATOM 1655 O O . ALA A 1 222 ? -5.707 -0.288 -16.281 1.00 96.56 222 ALA A O 1
ATOM 1656 N N . THR A 1 223 ? -5.694 1.268 -14.655 1.00 96.69 223 THR A N 1
ATOM 1657 C CA . THR A 1 223 ? -6.196 0.421 -13.576 1.00 96.69 223 THR A CA 1
ATOM 1658 C C . THR A 1 223 ? -7.556 -0.166 -13.926 1.00 96.69 223 THR A C 1
ATOM 1660 O O . THR A 1 223 ? -7.699 -1.377 -13.852 1.00 96.69 223 THR A O 1
ATOM 1663 N N . GLU A 1 224 ? -8.526 0.633 -14.378 1.00 95.75 224 GLU A N 1
ATOM 1664 C CA . GLU A 1 224 ? -9.860 0.121 -14.745 1.00 95.75 224 GLU A CA 1
ATOM 1665 C C . GLU A 1 224 ? -9.816 -0.925 -15.863 1.00 95.75 224 GLU A C 1
ATOM 1667 O O . GLU A 1 224 ? -10.499 -1.951 -15.812 1.00 95.75 224 GLU A O 1
ATOM 1672 N N . ARG A 1 225 ? -8.965 -0.703 -16.872 1.00 95.62 225 ARG A N 1
ATOM 1673 C CA . ARG A 1 225 ? -8.759 -1.675 -17.956 1.00 95.62 225 ARG A CA 1
ATOM 1674 C C . ARG A 1 225 ? -8.149 -2.969 -17.436 1.00 95.62 225 ARG A C 1
ATOM 1676 O O . ARG A 1 225 ? -8.605 -4.044 -17.812 1.00 95.62 225 ARG A O 1
ATOM 1683 N N . LEU A 1 226 ? -7.125 -2.868 -16.589 1.00 95.12 226 LEU A N 1
ATOM 1684 C CA . LEU A 1 226 ? -6.460 -4.032 -16.013 1.00 95.12 226 LEU A CA 1
ATOM 1685 C C . LEU A 1 226 ? -7.401 -4.809 -15.086 1.00 95.12 226 LEU A C 1
ATOM 1687 O O . LEU A 1 226 ? -7.463 -6.026 -15.175 1.00 95.12 226 LEU A O 1
ATOM 1691 N N . ARG A 1 227 ? -8.177 -4.107 -14.260 1.00 93.50 227 ARG A N 1
ATOM 1692 C CA . ARG A 1 227 ? -9.209 -4.664 -13.379 1.00 93.50 227 ARG A CA 1
ATOM 1693 C C . ARG A 1 227 ? -10.234 -5.488 -14.155 1.00 93.50 227 ARG A C 1
ATOM 1695 O O . ARG A 1 227 ? -10.497 -6.631 -13.797 1.00 93.50 227 ARG A O 1
ATOM 1702 N N . SER A 1 228 ? -10.728 -4.928 -15.262 1.00 90.06 228 SER A N 1
ATOM 1703 C CA . SER A 1 228 ? -11.650 -5.614 -16.177 1.00 90.06 228 SER A CA 1
ATOM 1704 C C . SER A 1 228 ? -11.001 -6.851 -16.809 1.00 90.06 228 SER A C 1
ATOM 1706 O O . SER A 1 228 ? -11.626 -7.899 -16.900 1.00 90.06 228 SER A O 1
ATOM 1708 N N . ALA A 1 229 ? -9.731 -6.755 -17.217 1.00 89.81 229 ALA A N 1
ATOM 1709 C CA . ALA A 1 229 ? -8.998 -7.863 -17.834 1.00 89.81 229 ALA A CA 1
ATOM 1710 C C . ALA A 1 229 ? -8.647 -8.998 -16.855 1.00 89.81 229 ALA A C 1
ATOM 1712 O O . ALA A 1 229 ? -8.507 -10.142 -17.276 1.00 89.81 229 ALA A O 1
ATOM 1713 N N . LEU A 1 230 ? -8.481 -8.684 -15.568 1.00 85.25 230 LEU A N 1
ATOM 1714 C CA . LEU A 1 230 ? -8.210 -9.655 -14.508 1.00 85.25 230 LEU A CA 1
ATOM 1715 C C . LEU A 1 230 ? -9.485 -10.334 -13.979 1.00 85.25 230 LEU A C 1
ATOM 1717 O O . LEU A 1 230 ? -9.370 -11.264 -13.190 1.00 85.25 230 LEU A O 1
ATOM 1721 N N . GLY A 1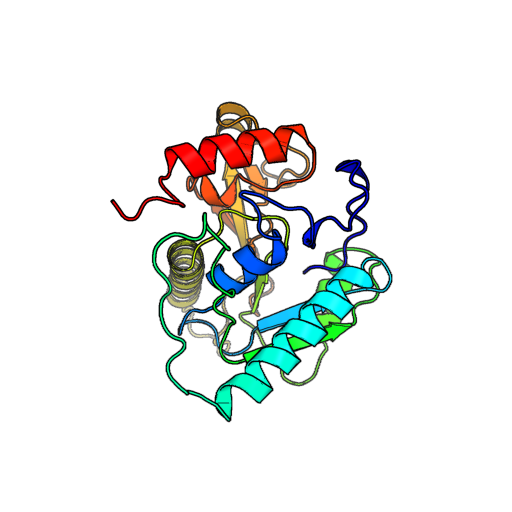 231 ? -10.678 -9.894 -14.397 1.00 77.12 231 GLY A N 1
ATOM 1722 C CA . GLY A 1 231 ? -11.942 -10.459 -13.916 1.00 77.12 231 GLY A CA 1
ATOM 1723 C C . GLY A 1 231 ? -12.236 -10.133 -12.450 1.00 77.12 231 GLY A C 1
ATOM 1724 O O . GLY A 1 231 ? -12.955 -10.877 -11.797 1.00 77.12 231 GLY A O 1
ATOM 1725 N N . VAL A 1 232 ? -11.708 -9.020 -11.928 1.00 63.03 232 VAL A N 1
ATOM 1726 C CA . VAL A 1 232 ? -11.823 -8.644 -10.501 1.00 63.03 232 VAL A CA 1
ATOM 1727 C C . VAL A 1 232 ? -13.278 -8.305 -10.088 1.00 63.03 232 VAL A C 1
ATOM 1729 O O . VAL A 1 232 ? -13.536 -8.107 -8.909 1.00 63.03 232 VAL A O 1
ATOM 1732 N N . ASP A 1 233 ? -14.235 -8.319 -11.029 1.00 52.19 233 ASP A N 1
ATOM 1733 C CA . ASP A 1 233 ? -15.690 -8.198 -10.784 1.00 52.19 233 ASP A CA 1
ATOM 1734 C C . ASP A 1 233 ? -16.519 -9.441 -11.183 1.00 52.19 233 ASP A C 1
ATOM 1736 O O . ASP A 1 233 ? -17.742 -9.370 -11.231 1.00 52.19 233 ASP A O 1
ATOM 1740 N N . GLY A 1 234 ? -15.906 -10.579 -11.515 1.00 40.09 234 GLY A N 1
ATOM 1741 C CA . GLY A 1 234 ? -16.630 -11.715 -12.099 1.00 40.09 234 GLY A CA 1
ATOM 1742 C C . GLY A 1 234 ? -16.766 -12.921 -11.177 1.00 40.09 234 GLY A C 1
ATOM 1743 O O . GLY A 1 234 ? -15.974 -13.852 -11.290 1.00 40.09 234 GLY A O 1
ATOM 1744 N N . CYS A 1 235 ? -17.809 -12.957 -10.344 1.00 31.41 235 CYS A N 1
ATOM 1745 C CA . CYS A 1 235 ? -18.540 -14.214 -10.174 1.00 31.41 235 CYS A CA 1
ATOM 1746 C C . CYS A 1 235 ? -19.431 -14.360 -11.417 1.00 31.41 235 CYS A C 1
ATOM 1748 O O . CYS A 1 235 ? -20.429 -13.649 -11.525 1.00 31.41 235 CYS A O 1
ATOM 1750 N N . GLU A 1 236 ? -19.046 -15.217 -12.365 1.00 31.27 236 GLU A N 1
ATOM 1751 C CA . GLU A 1 236 ? -20.028 -15.838 -13.273 1.00 31.27 236 GLU A CA 1
ATOM 1752 C C . GLU A 1 236 ? -20.761 -16.972 -12.548 1.00 31.27 236 GLU A C 1
ATOM 1754 O O . GLU A 1 236 ? -20.100 -17.699 -11.766 1.00 31.27 236 GLU A O 1
#

Secondary structure (DSSP, 8-state):
------GGG--SS-GGG-EETTEEHHHHHHHHH-STT-S-EEEEE-TT-HHHHHHHHHHHHHHHHHTT--------TT---PPPPP---SSEEEEE---S-HHHHHHHHHTSTT--SSEEE--TT-TT--HHHHHHHHHHHHHHHHTT--SSS----EEEEEEEEHHHHHHHT-----EETTEEEEEEEEEEEE-SEEEEEEEE---GGGG----SHHHHHHHHHHHHHTTTT---

Organism: NCBI:txid2979988